Protein AF-A0A352SVG0-F1 (afdb_monomer)

Foldseek 3Di:
DDKDFAAVPDWLCNVCVLLQHDSVQQCVQPVVPVVHTDDGRDIGDAAWDKDFAAPPDDLVNVCVVLVHDSSNQCSQPVVCVVVVGDDGRDIGTHHLDLRNVCLQVLLVLLQVLLVCLLVCLVVLVLVSNLVSLVSNLVSLVSCVVVLVVLVNDVVLSVQLNVLSVQLNVCSVVSPSVSNNVSSVSSNVSSVVSVVSCVVVVNYD

Structure (mmCIF, N/CA/C/O backbone):
data_AF-A0A352SVG0-F1
#
_entry.id   AF-A0A352SVG0-F1
#
loop_
_atom_site.group_PDB
_atom_site.id
_atom_site.type_symbol
_atom_site.label_atom_id
_atom_site.label_alt_id
_atom_site.label_comp_id
_atom_site.label_asym_id
_atom_site.label_entity_id
_atom_site.label_seq_id
_atom_site.pdbx_PDB_ins_code
_atom_site.Cartn_x
_atom_site.Cartn_y
_atom_site.Cartn_z
_atom_site.occupancy
_atom_site.B_iso_or_equiv
_atom_site.auth_seq_id
_atom_site.auth_comp_id
_atom_site.auth_asym_id
_atom_site.auth_atom_id
_atom_site.pdbx_PDB_model_num
ATOM 1 N N . MET A 1 1 ? -3.681 -3.335 20.853 1.00 72.25 1 MET A N 1
ATOM 2 C CA . MET A 1 1 ? -5.075 -3.420 20.366 1.00 72.25 1 MET A CA 1
ATOM 3 C C . MET A 1 1 ? -5.881 -2.322 21.038 1.00 72.25 1 MET A C 1
ATOM 5 O O . MET A 1 1 ? -5.840 -2.230 22.262 1.00 72.25 1 MET A O 1
ATOM 9 N N . LEU A 1 2 ? -6.536 -1.462 20.262 1.00 87.12 2 LEU A N 1
ATOM 10 C CA . LEU A 1 2 ? -7.341 -0.360 20.789 1.00 87.12 2 LEU A CA 1
ATOM 11 C C . LEU A 1 2 ? -8.773 -0.852 21.025 1.00 87.12 2 LEU A C 1
ATOM 13 O O . LEU A 1 2 ? -9.347 -1.510 20.161 1.00 87.12 2 LEU A O 1
ATOM 17 N N . LYS A 1 3 ? -9.350 -0.548 22.190 1.00 91.88 3 LYS A N 1
ATOM 18 C CA . LYS A 1 3 ? -10.752 -0.859 22.498 1.00 91.88 3 LYS A CA 1
ATOM 19 C C . LYS A 1 3 ? -11.614 0.368 22.226 1.00 91.88 3 LYS A C 1
ATOM 21 O O . LYS A 1 3 ? -11.304 1.450 22.718 1.00 91.88 3 LYS A O 1
ATOM 26 N N . TYR A 1 4 ? -12.693 0.187 21.475 1.00 92.50 4 TYR A N 1
ATOM 27 C CA . TYR A 1 4 ? -13.657 1.233 21.156 1.00 92.50 4 TYR A CA 1
ATOM 28 C C . TYR A 1 4 ? -15.037 0.872 21.700 1.00 92.50 4 TYR A C 1
ATOM 30 O O . TYR A 1 4 ? -15.501 -0.253 21.529 1.00 92.50 4 TYR A O 1
ATOM 38 N N . VAL A 1 5 ? -15.687 1.837 22.349 1.00 94.81 5 VAL A N 1
ATOM 39 C CA . VAL A 1 5 ? -17.070 1.709 22.818 1.00 94.81 5 VAL A CA 1
ATOM 40 C C . VAL A 1 5 ? -17.989 2.253 21.729 1.00 94.81 5 VAL A C 1
ATOM 42 O O . VAL A 1 5 ? -17.916 3.441 21.412 1.00 94.81 5 VAL A O 1
ATOM 45 N N . ILE A 1 6 ? -18.853 1.399 21.182 1.00 94.31 6 ILE A N 1
ATOM 46 C CA . ILE A 1 6 ? -19.866 1.763 20.185 1.00 94.31 6 ILE A CA 1
ATOM 47 C C . ILE A 1 6 ? -20.763 2.864 20.757 1.00 94.31 6 ILE A C 1
ATOM 49 O O . ILE A 1 6 ? -21.338 2.714 21.838 1.00 94.31 6 ILE A O 1
ATOM 53 N N . GLN A 1 7 ? -20.873 3.979 20.041 1.00 94.81 7 GLN A N 1
ATOM 54 C CA . GLN A 1 7 ? -21.703 5.118 20.426 1.00 94.81 7 GLN A CA 1
ATOM 55 C C . GLN A 1 7 ? -23.123 4.989 19.851 1.00 94.81 7 GLN A C 1
ATOM 57 O O . GLN A 1 7 ? -23.354 4.212 18.921 1.00 94.81 7 GLN A O 1
ATOM 62 N N . PRO A 1 8 ? -24.111 5.745 20.364 1.00 94.94 8 PRO A N 1
ATOM 63 C CA . PRO A 1 8 ? -25.418 5.821 19.725 1.00 94.94 8 PRO A CA 1
ATOM 64 C C . PRO A 1 8 ? -25.291 6.169 18.235 1.00 94.94 8 PRO A C 1
ATOM 66 O O . PRO A 1 8 ? -24.629 7.142 17.881 1.00 94.94 8 PRO A O 1
ATOM 69 N N . ARG A 1 9 ? -25.973 5.392 17.380 1.00 90.56 9 ARG A N 1
ATOM 70 C CA . ARG A 1 9 ? -25.968 5.492 15.903 1.00 90.56 9 ARG A CA 1
ATOM 71 C C . ARG A 1 9 ? -24.685 5.024 15.204 1.00 90.56 9 ARG A C 1
ATOM 73 O O . ARG A 1 9 ? -24.627 5.108 13.978 1.00 90.56 9 ARG A O 1
ATOM 80 N N . ASP A 1 10 ? -23.699 4.501 15.931 1.00 93.19 10 ASP A N 1
ATOM 81 C CA . ASP A 1 10 ? -22.579 3.816 15.291 1.00 93.19 10 ASP A CA 1
ATOM 82 C C . ASP A 1 10 ? -23.055 2.535 14.592 1.00 93.19 10 ASP A C 1
ATOM 84 O O . ASP A 1 10 ? -23.882 1.773 15.092 1.00 93.19 10 ASP A O 1
ATOM 88 N N . THR A 1 11 ? -22.474 2.287 13.427 1.00 90.88 11 THR A N 1
ATOM 89 C CA . THR A 1 11 ? -22.519 1.022 12.696 1.00 90.88 11 THR A CA 1
ATOM 90 C C . THR A 1 11 ? -21.082 0.547 12.513 1.00 90.88 11 THR A C 1
ATOM 92 O O . THR A 1 11 ? -20.155 1.356 12.564 1.00 90.88 11 THR A O 1
ATOM 95 N N . ILE A 1 12 ? -20.854 -0.738 12.232 1.00 88.12 12 ILE A N 1
ATOM 96 C CA . ILE A 1 12 ? -19.494 -1.195 11.890 1.00 88.12 12 ILE A CA 1
ATOM 97 C C . ILE A 1 12 ? -18.933 -0.402 10.707 1.00 88.12 12 ILE A C 1
ATOM 99 O O . ILE A 1 12 ? -17.767 -0.029 10.729 1.00 88.12 12 ILE A O 1
ATOM 103 N N . PHE A 1 13 ? -19.772 -0.056 9.727 1.00 84.38 13 PHE A N 1
ATOM 104 C CA . PHE A 1 13 ? -19.368 0.769 8.594 1.00 84.38 13 PHE A CA 1
ATOM 105 C C . PHE A 1 13 ? -18.918 2.178 9.013 1.00 84.38 13 PHE A C 1
ATOM 107 O O . PHE A 1 13 ? -17.851 2.633 8.602 1.00 84.38 13 PHE A O 1
ATOM 114 N N . SER A 1 14 ? -19.685 2.874 9.861 1.00 87.94 14 SER A N 1
ATOM 115 C CA . SER A 1 14 ? -19.309 4.221 10.319 1.00 87.94 14 SER A CA 1
ATOM 116 C C . SER A 1 14 ? -18.063 4.202 11.201 1.00 87.94 14 SER A C 1
ATOM 118 O O . SER A 1 14 ? -17.241 5.113 11.114 1.00 87.94 14 SER A O 1
ATOM 120 N N . VAL A 1 15 ? -17.885 3.154 12.008 1.00 89.94 15 VAL A N 1
ATOM 121 C CA . VAL A 1 15 ? -16.693 2.980 12.844 1.00 89.94 15 VAL A CA 1
ATOM 122 C C . VAL A 1 15 ? -15.466 2.634 12.000 1.00 89.94 15 VAL A C 1
ATOM 124 O O . VAL A 1 15 ? -14.401 3.208 12.215 1.00 89.94 15 VAL A O 1
ATOM 127 N N . ALA A 1 16 ? -15.617 1.767 10.999 1.00 85.50 16 ALA A N 1
ATOM 128 C CA . ALA A 1 16 ? -14.569 1.456 10.032 1.00 85.50 16 ALA A CA 1
ATOM 129 C C . ALA A 1 16 ? -14.104 2.731 9.325 1.00 85.50 16 ALA A C 1
ATOM 131 O O . ALA A 1 16 ? -12.930 3.089 9.404 1.00 85.50 16 ALA A O 1
ATOM 132 N N . LYS A 1 17 ? -15.050 3.505 8.784 1.00 82.69 17 LYS A N 1
ATOM 133 C CA . LYS A 1 17 ? -14.771 4.801 8.160 1.00 82.69 17 LYS A CA 1
ATOM 134 C C . LYS A 1 17 ? -14.057 5.771 9.106 1.00 82.69 17 LYS A C 1
ATOM 136 O O . LYS A 1 17 ? -13.099 6.419 8.698 1.00 82.69 17 LYS A O 1
ATOM 141 N N . LYS A 1 18 ? -14.490 5.856 10.368 1.00 85.12 18 LYS A N 1
ATOM 142 C CA . LYS A 1 18 ? -13.880 6.723 11.392 1.00 85.12 18 LYS A CA 1
ATOM 143 C C . LYS A 1 18 ? -12.405 6.404 11.634 1.00 85.12 18 LYS A C 1
ATOM 145 O O . LYS A 1 18 ? -11.625 7.325 11.835 1.00 85.12 18 LYS A O 1
ATOM 150 N N . PHE A 1 19 ? -12.035 5.127 11.609 1.00 86.38 19 PHE A N 1
ATOM 151 C CA . PHE A 1 19 ? -10.669 4.671 11.872 1.00 86.38 19 PHE A CA 1
ATOM 152 C C . PHE A 1 19 ? -9.872 4.343 10.602 1.00 86.38 19 PHE A C 1
ATOM 154 O O . PHE A 1 19 ? -8.783 3.777 10.692 1.00 86.38 19 PHE A O 1
ATOM 161 N N . GLY A 1 20 ? -10.398 4.697 9.425 1.00 78.12 20 GLY A N 1
ATOM 162 C CA . GLY A 1 20 ? -9.757 4.418 8.140 1.00 78.12 20 GLY A CA 1
ATOM 163 C C . GLY A 1 20 ? -9.601 2.923 7.859 1.00 78.12 20 GLY A C 1
ATOM 164 O O . GLY A 1 20 ? -8.659 2.528 7.186 1.00 78.12 20 GLY A O 1
ATOM 165 N N . LEU A 1 21 ? -10.475 2.086 8.407 1.00 80.00 21 LEU A N 1
ATOM 166 C CA . LEU A 1 21 ? -10.484 0.637 8.227 1.00 80.00 21 LEU A CA 1
ATOM 167 C C . LEU A 1 21 ? -11.573 0.228 7.235 1.00 80.00 21 LEU A C 1
ATOM 169 O O . LEU A 1 21 ? -12.540 0.963 7.016 1.00 80.00 21 LEU A O 1
ATOM 173 N N . LYS A 1 22 ? -11.456 -0.983 6.692 1.00 74.25 22 LYS A N 1
ATOM 174 C CA . LYS A 1 22 ? -12.572 -1.654 6.022 1.00 74.25 22 LYS A CA 1
ATOM 175 C C . LYS A 1 22 ? -13.525 -2.294 7.031 1.00 74.25 22 LYS A C 1
ATOM 177 O O . LYS A 1 22 ? -13.157 -2.603 8.168 1.00 74.25 22 LYS A O 1
ATOM 182 N N . TYR A 1 23 ? -14.758 -2.513 6.585 1.00 79.44 23 TYR A N 1
ATOM 183 C CA . TYR A 1 23 ? -15.799 -3.183 7.359 1.00 79.44 23 TYR A CA 1
ATOM 184 C C . TYR A 1 23 ? -15.340 -4.577 7.824 1.00 79.44 23 TYR A C 1
ATOM 186 O O . TYR A 1 23 ? -15.434 -4.906 9.008 1.00 79.44 23 TYR A O 1
ATOM 194 N N . GLU A 1 24 ? -14.745 -5.352 6.917 1.00 76.12 24 GLU A N 1
ATOM 195 C CA . GLU A 1 24 ? -14.303 -6.731 7.139 1.00 76.12 24 GLU A CA 1
ATOM 196 C C . GLU A 1 24 ? -13.196 -6.806 8.195 1.00 76.12 24 GLU A C 1
ATOM 198 O O . GLU A 1 24 ? -13.213 -7.690 9.047 1.00 76.12 24 GLU A O 1
ATOM 203 N N . GLN A 1 25 ? -12.272 -5.842 8.214 1.00 77.44 25 GLN A N 1
ATOM 204 C CA . GLN A 1 25 ? -11.169 -5.811 9.182 1.00 77.44 25 GLN A CA 1
ATOM 205 C C . GLN A 1 25 ? -11.668 -5.677 10.623 1.00 77.44 25 GLN A C 1
ATOM 207 O O . GLN A 1 25 ? -11.129 -6.302 11.546 1.00 77.44 25 GLN A O 1
ATOM 212 N N . ILE A 1 26 ? -12.724 -4.882 10.823 1.00 84.94 26 ILE A N 1
ATOM 213 C CA . ILE A 1 26 ? -13.380 -4.798 12.125 1.00 84.94 26 ILE A CA 1
ATOM 214 C C . ILE A 1 26 ? -14.044 -6.134 12.463 1.00 84.94 26 ILE A C 1
ATOM 216 O O . ILE A 1 26 ? -13.894 -6.600 13.591 1.00 84.94 26 ILE A O 1
ATOM 220 N N . LEU A 1 27 ? -14.720 -6.795 11.521 1.00 82.50 27 LEU A N 1
ATOM 221 C CA . LEU A 1 27 ? -15.357 -8.088 11.792 1.00 82.50 27 LEU A CA 1
ATOM 222 C C . LEU A 1 27 ? -14.353 -9.203 12.114 1.00 82.50 27 LEU A C 1
ATOM 224 O O . LEU A 1 27 ? -14.565 -9.943 13.074 1.00 82.50 27 LEU A O 1
ATOM 228 N N . PHE A 1 28 ? -13.241 -9.301 11.381 1.00 78.31 28 PHE A N 1
ATOM 229 C CA . PHE A 1 28 ? -12.185 -10.286 11.645 1.00 78.31 28 PHE A CA 1
ATOM 230 C C . PHE A 1 28 ? -11.559 -10.111 13.030 1.00 78.31 28 PHE A C 1
ATOM 232 O O . PHE A 1 28 ? -11.299 -11.088 13.729 1.00 78.31 28 PHE A O 1
ATOM 239 N N . SER A 1 29 ? -11.386 -8.863 13.467 1.00 82.69 29 SER A N 1
ATOM 240 C CA . SER A 1 29 ? -10.867 -8.540 14.805 1.00 82.69 29 SER A CA 1
ATOM 241 C C . SER A 1 29 ? -11.887 -8.761 15.923 1.00 82.69 29 SER A C 1
ATOM 243 O O . SER A 1 29 ? -11.547 -8.695 17.109 1.00 82.69 29 SER A O 1
ATOM 245 N N . ASN A 1 30 ? -13.147 -9.004 15.555 1.00 86.31 30 ASN A N 1
ATOM 246 C CA . ASN A 1 30 ? -14.263 -9.203 16.466 1.00 86.31 30 ASN A CA 1
ATOM 247 C C . ASN A 1 30 ? -15.142 -10.393 16.026 1.00 86.31 30 ASN A C 1
ATOM 249 O O . ASN A 1 30 ? -16.328 -10.205 15.745 1.00 86.31 30 ASN A O 1
ATOM 253 N N . PRO A 1 31 ? -14.627 -11.639 16.018 1.00 77.44 31 PRO A N 1
ATOM 254 C CA . PRO A 1 31 ? -15.382 -12.803 15.541 1.00 77.44 31 PRO A CA 1
ATOM 255 C C . PRO A 1 31 ? -16.808 -12.965 16.116 1.00 77.44 31 PRO A C 1
ATOM 257 O O . PRO A 1 31 ? -17.700 -13.342 15.354 1.00 77.44 31 PRO A O 1
ATOM 260 N N . PRO A 1 32 ? -17.091 -12.640 17.401 1.00 80.31 32 PRO A N 1
ATOM 261 C CA . PRO A 1 32 ? -18.444 -12.761 17.956 1.00 80.31 32 PRO A CA 1
ATOM 262 C C . PRO A 1 32 ? -19.496 -11.844 17.309 1.00 80.31 32 PRO A C 1
ATOM 264 O O . PRO A 1 32 ? -20.685 -12.166 17.350 1.00 80.31 32 PRO A O 1
ATOM 267 N N . ILE A 1 33 ? -19.088 -10.710 16.722 1.00 77.69 33 ILE A N 1
ATOM 268 C CA . ILE A 1 33 ? -20.015 -9.696 16.181 1.00 77.69 33 ILE A CA 1
ATOM 269 C C . ILE A 1 33 ? -20.240 -9.833 14.673 1.00 77.69 33 ILE A C 1
ATOM 271 O O . ILE A 1 33 ? -21.162 -9.229 14.148 1.00 77.69 33 ILE A O 1
ATOM 275 N N . ASN A 1 34 ? -19.461 -10.668 13.976 1.00 63.75 34 ASN A N 1
ATOM 276 C CA . ASN A 1 34 ? -19.587 -10.910 12.529 1.00 63.75 34 ASN A CA 1
ATOM 277 C C . ASN A 1 34 ? -21.009 -11.366 12.119 1.00 63.75 34 ASN A C 1
ATOM 279 O O . ASN A 1 34 ? -21.455 -11.145 11.002 1.00 63.75 34 ASN A O 1
ATOM 283 N N . ARG A 1 35 ? -21.773 -11.950 13.050 1.00 63.56 35 ARG A N 1
ATOM 284 C CA . ARG A 1 35 ? -23.115 -12.493 12.783 1.00 63.56 35 ARG A CA 1
ATOM 285 C C . ARG A 1 35 ? -24.270 -11.655 13.341 1.00 63.56 35 ARG A C 1
ATOM 287 O O . ARG A 1 35 ? -25.416 -12.066 13.195 1.00 63.56 35 ARG A O 1
ATOM 294 N N . HIS A 1 36 ? -23.995 -10.521 13.992 1.00 73.94 36 HIS A N 1
ATOM 295 C CA . HIS A 1 36 ? -25.016 -9.749 14.707 1.00 73.94 36 HIS A CA 1
ATOM 296 C C . HIS A 1 36 ? -24.815 -8.230 14.569 1.00 73.94 36 HIS A C 1
ATOM 298 O O . HIS A 1 36 ? -23.682 -7.766 14.449 1.00 73.94 36 HIS A O 1
ATOM 304 N N . PRO A 1 37 ? -25.892 -7.428 14.645 1.00 78.12 37 PRO A N 1
ATOM 305 C CA . PRO A 1 37 ? -25.777 -5.980 14.782 1.00 78.12 37 PRO A CA 1
ATOM 306 C C . PRO A 1 37 ? -24.969 -5.594 16.027 1.00 78.12 37 PRO A C 1
ATOM 308 O O . PRO A 1 37 ? -25.015 -6.288 17.044 1.00 78.12 37 PRO A O 1
ATOM 311 N N . VAL A 1 38 ? -24.269 -4.460 15.960 1.00 86.75 38 VAL A N 1
ATOM 312 C CA . VAL A 1 38 ? -23.645 -3.844 17.138 1.00 86.75 38 VAL A CA 1
ATOM 313 C C . VAL A 1 38 ? -24.616 -2.930 17.869 1.00 86.75 38 VAL A C 1
ATOM 315 O O . VAL A 1 38 ? -25.459 -2.283 17.248 1.00 86.75 38 VAL A O 1
ATOM 318 N N . TYR A 1 39 ? -24.457 -2.844 19.187 1.00 90.88 39 TYR A N 1
ATOM 319 C CA . TYR A 1 39 ? -25.298 -2.021 20.054 1.00 90.88 39 TYR A CA 1
ATOM 320 C C . TYR A 1 39 ? -24.477 -0.955 20.777 1.00 90.88 39 TYR A C 1
ATOM 322 O O . TYR A 1 39 ? -23.307 -1.163 21.101 1.00 90.88 39 TYR A O 1
ATOM 330 N N . ALA A 1 40 ? -25.098 0.191 21.064 1.00 94.44 40 ALA A N 1
ATOM 331 C CA . ALA A 1 40 ? -24.463 1.242 21.852 1.00 94.44 40 ALA A CA 1
ATOM 332 C C . ALA A 1 40 ? -24.004 0.704 23.220 1.00 94.44 40 ALA A C 1
ATOM 334 O O . ALA A 1 40 ? -24.718 -0.056 23.872 1.00 94.44 40 ALA A O 1
ATOM 335 N N . GLY A 1 41 ? -22.800 1.090 23.642 1.00 93.31 41 GLY A N 1
ATOM 336 C CA . GLY A 1 41 ? -22.151 0.595 24.858 1.00 93.31 41 GLY A CA 1
ATOM 337 C C . GLY A 1 41 ? -21.361 -0.706 24.675 1.00 93.31 41 GLY A C 1
ATOM 338 O O . GLY A 1 41 ? -20.576 -1.064 25.552 1.00 93.31 41 GLY A O 1
ATOM 339 N N . GLN A 1 42 ? -21.500 -1.395 23.540 1.00 94.00 42 GLN A N 1
ATOM 340 C CA . GLN A 1 42 ? -20.693 -2.574 23.235 1.00 94.00 42 GLN A CA 1
ATOM 341 C C . GLN A 1 42 ? -19.229 -2.189 22.995 1.00 94.00 42 GLN A C 1
ATOM 343 O O . GLN A 1 42 ? -18.937 -1.185 22.347 1.00 94.00 42 GLN A O 1
ATOM 348 N N . ILE A 1 43 ? -18.301 -3.008 23.492 1.00 93.81 43 ILE A N 1
ATOM 349 C CA . ILE A 1 43 ? -16.866 -2.831 23.253 1.00 93.81 43 ILE A CA 1
ATOM 350 C C . ILE A 1 43 ? -16.451 -3.693 22.067 1.00 93.81 43 ILE A C 1
ATOM 352 O O . ILE A 1 43 ? -16.683 -4.902 22.069 1.00 93.81 43 ILE A O 1
ATOM 356 N N . ILE A 1 44 ? -15.795 -3.075 21.090 1.00 92.62 44 ILE A N 1
ATOM 357 C CA . ILE A 1 44 ? -15.151 -3.759 19.971 1.00 92.62 44 ILE A CA 1
ATOM 358 C C . ILE A 1 44 ? -13.652 -3.460 19.954 1.00 92.62 44 ILE A C 1
ATOM 360 O O . ILE A 1 44 ? -13.183 -2.442 20.469 1.00 92.62 44 ILE A O 1
ATOM 364 N N . ASN A 1 45 ? -12.892 -4.355 19.344 1.00 91.12 45 ASN A N 1
ATOM 365 C CA . ASN A 1 45 ? -11.471 -4.198 19.107 1.00 91.12 45 ASN A CA 1
ATOM 366 C C . ASN A 1 45 ? -11.231 -3.525 17.755 1.00 91.12 45 ASN A C 1
ATOM 368 O O . ASN A 1 45 ? -11.756 -3.961 16.732 1.00 91.12 45 ASN A O 1
ATOM 372 N N . ILE A 1 46 ? -10.392 -2.498 17.749 1.00 91.06 46 ILE A N 1
ATOM 373 C CA . ILE A 1 46 ? -9.897 -1.855 16.537 1.00 91.06 46 ILE A CA 1
ATOM 374 C C . ILE A 1 46 ? -8.530 -2.482 16.202 1.00 91.06 46 ILE A C 1
ATOM 376 O O . ILE A 1 46 ? -7.616 -2.408 17.039 1.00 91.06 46 ILE A O 1
ATOM 380 N N . PRO A 1 47 ? -8.378 -3.142 15.034 1.00 85.44 47 PRO A N 1
ATOM 381 C CA . PRO A 1 47 ? -7.114 -3.749 14.622 1.00 85.44 47 PRO A CA 1
ATOM 382 C C . PRO A 1 47 ? -6.018 -2.709 14.419 1.00 85.44 47 PRO A C 1
ATOM 384 O O . PRO A 1 47 ? -6.236 -1.654 13.826 1.00 85.44 47 PRO A O 1
ATOM 387 N N . GLY A 1 48 ? -4.818 -3.042 14.881 1.00 87.62 48 GLY A N 1
ATOM 388 C CA . GLY A 1 48 ? -3.652 -2.178 14.781 1.00 87.62 48 GLY A CA 1
ATOM 389 C C . GLY A 1 48 ? -2.560 -2.539 15.775 1.00 87.62 48 GLY A C 1
ATOM 390 O O . GLY A 1 48 ? -2.703 -3.462 16.587 1.00 87.62 48 GLY A O 1
ATOM 391 N N . PHE A 1 49 ? -1.488 -1.762 15.742 1.00 87.06 49 PHE A N 1
ATOM 392 C CA . PHE A 1 49 ? -0.300 -1.920 16.565 1.00 87.06 49 PHE A CA 1
ATOM 393 C C . PHE A 1 49 ? 0.055 -0.617 17.283 1.00 87.06 49 PHE A C 1
ATOM 395 O O . PHE A 1 49 ? -0.482 0.454 17.007 1.00 87.06 49 PHE A O 1
ATOM 402 N N . THR A 1 50 ? 0.959 -0.727 18.250 1.00 91.38 50 THR A N 1
ATOM 403 C CA . THR A 1 50 ? 1.508 0.426 18.959 1.00 91.38 50 THR A CA 1
ATOM 404 C C . THR A 1 50 ? 2.886 0.734 18.393 1.00 91.38 50 THR A C 1
ATOM 406 O O . THR A 1 50 ? 3.745 -0.143 18.348 1.00 91.38 50 THR A O 1
ATOM 409 N N . TYR A 1 51 ? 3.096 1.978 17.982 1.00 93.12 51 TYR A N 1
ATOM 410 C CA . TYR A 1 51 ? 4.384 2.515 17.576 1.00 93.12 51 TYR A CA 1
ATOM 411 C C . TYR A 1 51 ? 4.953 3.401 18.681 1.00 93.12 51 TYR A C 1
ATOM 413 O O . TYR A 1 51 ? 4.240 4.225 19.252 1.00 93.12 51 TYR A O 1
ATOM 421 N N . THR A 1 52 ? 6.242 3.246 18.966 1.00 94.81 52 THR A N 1
ATOM 422 C CA . THR A 1 52 ? 6.962 4.101 19.911 1.00 94.81 52 THR A CA 1
ATOM 423 C C . THR A 1 52 ? 7.709 5.180 19.140 1.00 94.81 52 THR A C 1
ATOM 425 O O . THR A 1 52 ? 8.552 4.863 18.298 1.00 94.81 52 THR A O 1
ATOM 428 N N . VAL A 1 53 ? 7.399 6.441 19.443 1.00 95.25 53 VAL A N 1
ATOM 429 C CA . VAL A 1 53 ? 7.997 7.625 18.812 1.00 95.25 53 VAL A CA 1
ATOM 430 C C . VAL A 1 53 ? 9.510 7.616 18.994 1.00 95.25 53 VAL A C 1
ATOM 432 O O . VAL A 1 53 ? 10.019 7.451 20.106 1.00 95.25 53 VAL A O 1
ATOM 435 N N . ARG A 1 54 ? 10.225 7.803 17.889 1.00 94.88 54 ARG A N 1
ATOM 436 C CA . ARG A 1 54 ? 11.685 7.853 17.813 1.00 94.88 54 ARG A CA 1
ATOM 437 C C . ARG A 1 54 ? 12.174 9.302 17.708 1.00 94.88 54 ARG A C 1
ATOM 439 O O . ARG A 1 54 ? 11.375 10.195 17.425 1.00 94.88 54 ARG A O 1
ATOM 446 N N . PRO A 1 55 ? 13.476 9.557 17.930 1.00 96.00 55 PRO A N 1
ATOM 447 C CA . PRO A 1 55 ? 14.071 10.845 17.589 1.00 96.00 55 PRO A CA 1
ATOM 448 C C . PRO A 1 55 ? 13.740 11.247 16.142 1.00 96.00 55 PRO A C 1
ATOM 450 O O . PRO A 1 55 ? 13.710 10.391 15.260 1.00 96.00 55 PRO A O 1
ATOM 453 N N . ASP A 1 56 ? 13.467 12.536 15.932 1.00 91.31 56 ASP A N 1
ATOM 454 C CA . ASP A 1 56 ? 13.108 13.166 14.648 1.00 91.31 56 ASP A CA 1
ATOM 455 C C . ASP A 1 56 ? 11.776 12.750 14.002 1.00 91.31 56 ASP A C 1
ATOM 457 O O . ASP A 1 56 ? 11.452 13.225 12.901 1.00 91.31 56 ASP A O 1
ATOM 461 N N . ASP A 1 57 ? 10.979 11.917 14.674 1.00 93.75 57 ASP A N 1
ATOM 462 C CA . ASP A 1 57 ? 9.613 11.637 14.247 1.00 93.75 57 ASP A CA 1
ATOM 463 C C . ASP A 1 57 ? 8.738 12.893 14.365 1.00 93.75 57 ASP A C 1
ATOM 465 O O . ASP A 1 57 ? 8.779 13.644 15.341 1.00 93.75 57 ASP A O 1
ATOM 469 N N . THR A 1 58 ? 7.877 13.083 13.371 1.00 92.25 58 THR A N 1
ATOM 470 C CA . THR A 1 58 ? 6.751 14.018 13.422 1.00 92.25 58 THR A CA 1
ATOM 471 C C . THR A 1 58 ? 5.480 13.259 13.075 1.00 92.25 58 THR A C 1
ATOM 473 O O . THR A 1 58 ? 5.537 12.190 12.465 1.00 92.25 58 THR A O 1
ATOM 476 N N . LEU A 1 59 ? 4.313 13.807 13.417 1.00 90.81 59 LEU A N 1
ATOM 477 C CA . LEU A 1 59 ? 3.043 13.186 13.036 1.00 90.81 59 LEU A CA 1
ATOM 478 C C . LEU A 1 59 ? 2.909 13.011 11.515 1.00 90.81 59 LEU A C 1
ATOM 480 O O . LEU A 1 59 ? 2.402 11.981 11.084 1.00 90.81 59 LEU A O 1
ATOM 484 N N . ASN A 1 60 ? 3.423 13.955 10.715 1.00 88.81 60 ASN A N 1
ATOM 485 C CA . ASN A 1 60 ? 3.440 13.845 9.252 1.00 88.81 60 ASN A CA 1
ATOM 486 C C . ASN A 1 60 ? 4.352 12.707 8.785 1.00 88.81 60 ASN A C 1
ATOM 488 O O . ASN A 1 60 ? 3.901 11.844 8.044 1.00 88.81 60 ASN A O 1
ATOM 492 N N . LYS A 1 61 ? 5.587 12.628 9.299 1.00 88.12 61 LYS A N 1
ATOM 493 C CA . LYS A 1 61 ? 6.510 11.535 8.953 1.00 88.12 61 LYS A CA 1
ATOM 494 C C . LYS A 1 61 ? 5.955 10.167 9.349 1.00 88.12 61 LYS A C 1
ATOM 496 O O . LYS A 1 61 ? 6.126 9.202 8.618 1.00 88.12 61 LYS A O 1
ATOM 501 N N . ILE A 1 62 ? 5.287 10.069 10.501 1.00 88.88 62 ILE A N 1
ATOM 502 C CA . ILE A 1 62 ? 4.633 8.831 10.950 1.00 88.88 62 ILE A CA 1
ATOM 503 C C . ILE A 1 62 ? 3.442 8.500 10.038 1.00 88.88 62 ILE A C 1
ATOM 505 O O . ILE A 1 62 ? 3.295 7.357 9.615 1.00 88.88 62 ILE A O 1
ATOM 509 N N . SER A 1 63 ? 2.611 9.492 9.718 1.00 84.88 63 SER A N 1
ATOM 510 C CA . SER A 1 63 ? 1.473 9.365 8.802 1.00 84.88 63 SER A CA 1
ATOM 511 C C . SER A 1 63 ? 1.908 8.854 7.424 1.00 84.88 63 SER A C 1
ATOM 513 O O . SER A 1 63 ? 1.351 7.868 6.948 1.00 84.88 63 SER A O 1
ATOM 515 N N . GLU A 1 64 ? 2.948 9.447 6.838 1.00 80.44 64 GLU A N 1
ATOM 516 C CA . GLU A 1 64 ? 3.558 9.032 5.568 1.00 80.44 64 GLU A CA 1
ATOM 517 C C . GLU A 1 64 ? 4.158 7.624 5.662 1.00 80.44 64 GLU A C 1
ATOM 519 O O . GLU A 1 64 ? 3.820 6.745 4.870 1.00 80.44 64 GLU A O 1
ATOM 524 N N . LYS A 1 65 ? 4.981 7.371 6.688 1.00 81.69 65 LYS A N 1
ATOM 525 C CA . LYS A 1 65 ? 5.642 6.077 6.922 1.00 81.69 65 LYS A CA 1
ATOM 526 C C . LYS A 1 65 ? 4.667 4.908 6.983 1.00 81.69 65 LYS A C 1
ATOM 528 O O . LYS A 1 65 ? 5.002 3.814 6.540 1.00 81.69 65 LYS A O 1
ATOM 533 N N . PHE A 1 66 ? 3.492 5.123 7.567 1.00 79.75 66 PHE A N 1
ATOM 534 C CA . PHE A 1 66 ? 2.466 4.093 7.704 1.00 79.75 66 PHE A CA 1
ATOM 535 C C . PHE A 1 66 ? 1.310 4.260 6.719 1.00 79.75 66 PHE A C 1
ATOM 537 O O . PHE A 1 66 ? 0.340 3.518 6.815 1.00 79.75 66 PHE A O 1
ATOM 544 N N . SER A 1 67 ? 1.410 5.209 5.780 1.00 74.31 67 SER A N 1
ATOM 545 C CA . SER A 1 67 ? 0.393 5.485 4.758 1.00 74.31 67 SER A CA 1
ATOM 546 C C . SER A 1 67 ? -1.027 5.639 5.330 1.00 74.31 67 SER A C 1
ATOM 548 O O . SER A 1 67 ? -2.015 5.217 4.733 1.00 74.31 67 SER A O 1
ATOM 550 N N . ILE A 1 68 ? -1.137 6.265 6.506 1.00 78.38 68 ILE A N 1
ATOM 551 C CA . ILE A 1 68 ? -2.410 6.542 7.185 1.00 78.38 68 ILE A CA 1
ATOM 552 C C . ILE A 1 68 ? -2.602 8.051 7.219 1.00 78.38 68 ILE A C 1
ATOM 554 O O . ILE A 1 68 ? -1.719 8.728 7.742 1.00 78.38 68 ILE A O 1
ATOM 558 N N . PRO A 1 69 ? -3.736 8.604 6.749 1.00 81.38 69 PRO A N 1
ATOM 559 C CA . PRO A 1 69 ? -3.974 10.043 6.787 1.00 81.38 69 PRO A CA 1
ATOM 560 C C . PRO A 1 69 ? -3.805 10.613 8.197 1.00 81.38 69 PRO A C 1
ATOM 562 O O . PRO A 1 69 ? -4.280 10.022 9.170 1.00 81.38 69 PRO A O 1
ATOM 565 N N . LEU A 1 70 ? -3.192 11.794 8.311 1.00 85.44 70 LEU A N 1
ATOM 566 C CA . LEU A 1 70 ? -2.963 12.455 9.600 1.00 85.44 70 LEU A CA 1
ATOM 567 C C . LEU A 1 70 ? -4.252 12.574 10.432 1.00 85.44 70 LEU A C 1
ATOM 569 O O . LEU A 1 70 ? -4.237 12.357 11.641 1.00 85.44 70 LEU A O 1
ATOM 573 N N . SER A 1 71 ? -5.385 12.860 9.788 1.00 83.88 71 SER A N 1
ATOM 574 C CA . SER A 1 71 ? -6.698 12.924 10.440 1.00 83.88 71 SER A CA 1
ATOM 575 C C . SER A 1 71 ? -7.101 11.600 11.103 1.00 83.88 71 SER A C 1
ATOM 577 O O . SER A 1 71 ? -7.618 11.602 12.221 1.00 83.88 71 SER A O 1
ATOM 579 N N . ILE A 1 72 ? -6.812 10.466 10.460 1.00 84.94 72 ILE A N 1
ATOM 580 C CA . ILE A 1 72 ? -7.046 9.132 11.016 1.00 84.94 72 ILE A CA 1
ATOM 581 C C . ILE A 1 72 ? -6.071 8.860 12.162 1.00 84.94 72 ILE A C 1
ATOM 583 O O . ILE A 1 72 ? -6.507 8.433 13.232 1.00 84.94 72 ILE A O 1
ATOM 587 N N . LEU A 1 73 ? -4.784 9.182 11.994 1.00 87.75 73 LEU A N 1
ATOM 588 C CA . LEU A 1 73 ? -3.779 9.037 13.052 1.00 87.75 73 LEU A CA 1
ATOM 589 C C . LEU A 1 73 ? -4.178 9.804 14.324 1.00 87.75 73 LEU A C 1
ATOM 591 O O . LEU A 1 73 ? -4.101 9.264 15.428 1.00 87.75 73 LEU A O 1
ATOM 595 N N . LEU A 1 74 ? -4.675 11.033 14.177 1.00 88.75 74 LEU A N 1
ATOM 596 C CA . LEU A 1 74 ? -5.177 11.844 15.287 1.00 88.75 74 LEU A CA 1
ATOM 597 C C . LEU A 1 74 ? -6.452 11.258 15.909 1.00 88.75 74 LEU A C 1
ATOM 599 O O . LEU A 1 74 ? -6.576 11.228 17.133 1.00 88.75 74 LEU A O 1
ATOM 603 N N . SER A 1 75 ? -7.374 10.729 15.097 1.00 84.69 75 SER A N 1
ATOM 604 C CA . SER A 1 75 ? -8.603 10.090 15.596 1.00 84.69 75 SER A CA 1
ATOM 605 C C . SER A 1 75 ? -8.332 8.851 16.463 1.00 84.69 75 SER A C 1
ATOM 607 O O . SER A 1 75 ? -9.078 8.569 17.403 1.00 84.69 75 SER A O 1
ATOM 609 N N . LEU A 1 76 ? -7.241 8.134 16.172 1.00 87.81 76 LEU A N 1
ATOM 610 C CA . LEU A 1 76 ? -6.777 6.968 16.925 1.00 87.81 76 LEU A CA 1
ATOM 611 C C . LEU A 1 76 ? -6.062 7.353 18.220 1.00 87.81 76 LEU A C 1
ATOM 613 O O . LEU A 1 76 ? -5.988 6.543 19.145 1.00 87.81 76 LEU A O 1
ATOM 617 N N . ASN A 1 77 ? -5.565 8.590 18.304 1.00 90.50 77 ASN A N 1
ATOM 618 C CA . ASN A 1 77 ? -4.771 9.087 19.422 1.00 90.50 77 ASN A CA 1
ATOM 619 C C . ASN A 1 77 ? -5.341 10.405 19.975 1.00 90.50 77 ASN A C 1
ATOM 621 O O . ASN A 1 77 ? -4.680 11.443 19.897 1.00 90.50 77 ASN A O 1
ATOM 625 N N . PRO A 1 78 ? -6.539 10.388 20.598 1.00 83.94 78 PRO A N 1
ATOM 626 C CA . PRO A 1 78 ? -7.252 11.609 20.978 1.00 83.94 78 PRO A CA 1
ATOM 627 C C . PRO A 1 78 ? -6.472 12.534 21.919 1.00 83.94 78 PRO A C 1
ATOM 629 O O . PRO A 1 78 ? -6.635 13.745 21.854 1.00 83.94 78 PRO A O 1
ATOM 632 N N . ARG A 1 79 ? -5.598 11.987 22.780 1.00 83.81 79 ARG A N 1
ATOM 633 C CA . ARG A 1 79 ? -4.738 12.804 23.657 1.00 83.81 79 ARG A CA 1
ATOM 634 C C . ARG A 1 79 ? -3.771 13.679 22.855 1.00 83.81 79 ARG A C 1
ATOM 636 O O . ARG A 1 79 ? -3.616 14.853 23.160 1.00 83.81 79 ARG A O 1
ATOM 643 N N . ILE A 1 80 ? -3.198 13.127 21.787 1.00 85.69 80 ILE A N 1
ATOM 644 C CA . ILE A 1 80 ? -2.280 13.846 20.896 1.00 85.69 80 ILE A CA 1
ATOM 645 C C . ILE A 1 80 ? -3.036 14.917 20.107 1.00 85.69 80 ILE A C 1
ATOM 647 O O . ILE A 1 80 ? -2.532 16.023 19.940 1.00 85.69 80 ILE A O 1
ATOM 651 N N . ALA A 1 81 ? -4.267 14.622 19.679 1.00 74.06 81 ALA A N 1
ATOM 652 C CA . ALA A 1 81 ? -5.121 15.593 18.996 1.00 74.06 81 ALA A CA 1
ATOM 653 C C . ALA A 1 81 ? -5.419 16.841 19.850 1.00 74.06 81 ALA A C 1
ATOM 655 O O . ALA A 1 81 ? -5.580 17.924 19.295 1.00 74.06 81 ALA A O 1
ATOM 656 N N . CYS A 1 82 ? -5.460 16.703 21.180 1.00 71.62 82 CYS A N 1
ATOM 657 C CA . CYS A 1 82 ? -5.648 17.827 22.099 1.00 71.62 82 CYS A CA 1
ATOM 658 C C . CYS A 1 82 ? -4.347 18.590 22.406 1.00 71.62 82 CYS A C 1
ATOM 660 O O . CYS A 1 82 ? -4.386 19.805 22.571 1.00 71.62 82 CYS A O 1
ATOM 662 N N . GLU A 1 83 ? -3.214 17.891 22.523 1.00 76.25 83 GLU A N 1
ATOM 663 C CA . GLU A 1 83 ? -1.933 18.468 22.969 1.00 76.25 83 GLU A CA 1
ATOM 664 C C . GLU A 1 83 ? -1.071 19.016 21.817 1.00 76.25 83 GLU A C 1
ATOM 666 O O . GLU A 1 83 ? -0.209 19.866 22.036 1.00 76.25 83 GLU A O 1
ATOM 671 N N . GLY A 1 84 ? -1.296 18.545 20.588 1.00 70.50 84 GLY A N 1
ATOM 672 C CA . GLY A 1 84 ? -0.657 19.041 19.365 1.00 70.50 84 GLY A CA 1
ATOM 673 C C . GLY A 1 84 ? 0.784 18.578 19.124 1.00 70.50 84 GLY A C 1
ATOM 674 O O . GLY A 1 84 ? 1.295 18.792 18.030 1.00 70.50 84 GLY A O 1
ATOM 675 N N . ASN A 1 85 ? 1.426 17.913 20.090 1.00 80.69 85 ASN A N 1
ATOM 676 C CA . ASN A 1 85 ? 2.819 17.466 19.997 1.00 80.69 85 ASN A CA 1
ATOM 677 C C . ASN A 1 85 ? 2.987 15.986 20.367 1.00 80.69 85 ASN A C 1
ATOM 679 O O . ASN A 1 85 ? 2.159 15.404 21.068 1.00 80.69 85 ASN A O 1
ATOM 683 N N . ILE A 1 86 ? 4.093 15.394 19.904 1.00 90.44 86 ILE A N 1
ATOM 684 C CA . ILE A 1 86 ? 4.538 14.049 20.285 1.00 90.44 86 ILE A CA 1
ATOM 685 C C . ILE A 1 86 ? 5.914 14.110 20.949 1.00 90.44 86 ILE A C 1
ATOM 687 O O . ILE A 1 86 ? 6.729 14.965 20.605 1.00 90.44 86 ILE A O 1
ATOM 691 N N . THR A 1 87 ? 6.183 13.208 21.891 1.00 92.44 87 THR A N 1
ATOM 692 C CA . THR A 1 87 ? 7.478 13.113 22.583 1.00 92.44 87 THR A CA 1
ATOM 693 C C . THR A 1 87 ? 8.169 11.784 22.301 1.00 92.44 87 THR A C 1
ATOM 695 O O . THR A 1 87 ? 7.522 10.758 22.102 1.00 92.44 87 THR A O 1
ATOM 698 N N . VAL A 1 88 ? 9.505 11.785 22.275 1.00 94.56 88 VAL A N 1
ATOM 699 C CA . VAL A 1 88 ? 10.293 10.555 22.093 1.00 94.56 88 VAL A CA 1
ATOM 700 C C . VAL A 1 88 ? 9.954 9.556 23.201 1.00 94.56 88 VAL A C 1
ATOM 702 O O . VAL A 1 88 ? 9.911 9.911 24.377 1.00 94.56 88 VAL A O 1
ATOM 705 N N . GLY A 1 89 ? 9.702 8.303 22.823 1.00 92.50 89 GLY A N 1
ATOM 706 C CA . GLY A 1 89 ? 9.253 7.249 23.734 1.00 92.50 89 GLY A CA 1
ATOM 707 C C . GLY A 1 89 ? 7.737 7.200 23.952 1.00 92.50 89 GLY A C 1
ATOM 708 O O . GLY A 1 89 ? 7.247 6.249 24.561 1.00 92.50 89 GLY A O 1
ATOM 709 N N . GLN A 1 90 ? 6.971 8.168 23.438 1.00 94.06 90 GLN A N 1
ATOM 710 C CA . GLN A 1 90 ? 5.514 8.125 23.496 1.00 94.06 90 GLN A CA 1
ATOM 711 C C . GLN A 1 90 ? 4.968 6.984 22.636 1.00 94.06 90 GLN A C 1
ATOM 713 O O . GLN A 1 90 ? 5.408 6.758 21.510 1.00 94.06 90 GLN A O 1
ATOM 718 N N . ASN A 1 91 ? 3.969 6.280 23.164 1.00 93.12 91 ASN A N 1
ATOM 719 C CA . ASN A 1 91 ? 3.261 5.235 22.438 1.00 93.12 91 ASN A CA 1
ATOM 720 C C . ASN A 1 91 ? 2.068 5.820 21.681 1.00 93.12 91 ASN A C 1
ATOM 722 O O . ASN A 1 91 ? 1.215 6.485 22.269 1.00 93.12 91 ASN A O 1
ATOM 726 N N . ILE A 1 92 ? 2.004 5.518 20.389 1.00 92.19 92 ILE A N 1
ATOM 727 C CA . ILE A 1 92 ? 0.965 5.946 19.455 1.00 92.19 92 ILE A CA 1
ATOM 728 C C . ILE A 1 92 ? 0.313 4.695 18.879 1.00 92.19 92 ILE A C 1
ATOM 730 O O . ILE A 1 92 ? 1.001 3.764 18.465 1.00 92.19 92 ILE A O 1
ATOM 734 N N . PHE A 1 93 ? -1.014 4.650 18.864 1.00 91.69 93 PHE A N 1
ATOM 735 C CA . PHE A 1 93 ? -1.746 3.572 18.219 1.00 91.69 93 PHE A CA 1
ATOM 736 C C . PHE A 1 93 ? -1.905 3.852 16.726 1.00 91.69 93 PHE A C 1
ATOM 738 O O . PHE A 1 93 ? -2.295 4.949 16.322 1.00 91.69 93 PHE A O 1
ATOM 745 N N . ILE A 1 94 ? -1.620 2.843 15.916 1.00 88.38 94 ILE A N 1
ATOM 746 C CA . ILE A 1 94 ? -1.658 2.894 14.459 1.00 88.38 94 ILE A CA 1
ATOM 747 C C . ILE A 1 94 ? -2.500 1.712 13.990 1.00 88.38 94 ILE A C 1
ATOM 749 O O . ILE A 1 94 ? -2.313 0.590 14.461 1.00 88.38 94 ILE A O 1
ATOM 753 N N . THR A 1 95 ? -3.469 1.945 13.109 1.00 83.69 95 THR A N 1
ATOM 754 C CA . THR A 1 95 ? -4.298 0.865 12.561 1.00 83.69 95 THR A CA 1
ATOM 755 C C . THR A 1 95 ? -3.504 -0.004 11.591 1.00 83.69 95 THR A C 1
ATOM 757 O O . THR A 1 95 ? -2.594 0.471 10.920 1.00 83.69 95 THR A O 1
ATOM 760 N N . ASN A 1 96 ? -3.887 -1.276 11.452 1.00 68.25 96 ASN A N 1
ATOM 761 C CA . ASN A 1 96 ? -3.438 -2.113 10.330 1.00 68.25 96 ASN A CA 1
ATOM 762 C C . ASN A 1 96 ? -4.272 -1.772 9.089 1.00 68.25 96 ASN A C 1
ATOM 764 O O . ASN A 1 96 ? -4.929 -2.642 8.528 1.00 68.25 96 ASN A O 1
ATOM 768 N N . SER A 1 97 ? -4.351 -0.497 8.722 1.00 56.09 97 SER A N 1
ATOM 769 C CA . SER A 1 97 ? -5.094 -0.080 7.539 1.00 56.09 97 SER A CA 1
ATOM 770 C C . SER A 1 97 ? -4.227 -0.332 6.301 1.00 56.09 97 SER A C 1
ATOM 772 O O . SER A 1 97 ? -3.237 0.377 6.136 1.00 56.09 97 SER A O 1
ATOM 774 N N . PRO A 1 98 ? -4.546 -1.294 5.411 1.00 53.31 98 PRO A N 1
ATOM 775 C CA . PRO A 1 98 ? -4.356 -1.025 4.002 1.00 53.31 98 PRO A CA 1
ATOM 776 C C . PRO A 1 98 ? -5.355 0.094 3.683 1.00 53.31 98 PRO A C 1
ATOM 778 O O . PRO A 1 98 ? -6.553 -0.090 3.936 1.00 53.31 98 PRO A O 1
ATOM 781 N N . PRO A 1 99 ? -4.893 1.270 3.241 1.00 50.16 99 PRO A N 1
ATOM 782 C CA . PRO A 1 99 ? -5.710 2.473 3.196 1.00 50.16 99 PRO A CA 1
ATOM 783 C C . PRO A 1 99 ? -7.016 2.205 2.436 1.00 50.16 99 PRO A C 1
ATOM 785 O O . PRO A 1 99 ? -7.038 2.054 1.220 1.00 50.16 99 PRO A O 1
ATOM 788 N N . ALA A 1 100 ? -8.135 2.115 3.162 1.00 43.56 100 ALA A N 1
ATOM 789 C CA . ALA A 1 100 ? -9.412 1.644 2.616 1.00 43.56 100 ALA A CA 1
ATOM 790 C C . ALA A 1 100 ? -10.030 2.606 1.581 1.00 43.56 100 ALA A C 1
ATOM 792 O O . ALA A 1 100 ? -10.902 2.200 0.819 1.00 43.56 100 ALA A O 1
ATOM 793 N N . GLY A 1 101 ? -9.568 3.861 1.542 1.00 48.31 101 GLY A N 1
ATOM 794 C CA . GLY A 1 101 ? -9.871 4.814 0.468 1.00 48.31 101 GLY A CA 1
ATOM 795 C C . GLY A 1 101 ? -8.902 4.744 -0.716 1.00 48.31 101 GLY A C 1
ATOM 796 O O . GLY A 1 101 ? -9.291 5.109 -1.813 1.00 48.31 101 GLY A O 1
ATOM 797 N N . ASN A 1 102 ? -7.689 4.225 -0.512 1.00 58.34 102 ASN A N 1
ATOM 798 C CA . ASN A 1 102 ? -6.647 4.152 -1.533 1.00 58.34 102 ASN A CA 1
ATOM 799 C C . ASN A 1 102 ? -6.609 2.768 -2.200 1.00 58.34 102 ASN A C 1
ATOM 801 O O . ASN A 1 102 ? -6.188 2.687 -3.325 1.00 58.34 102 ASN A O 1
ATOM 805 N N . MET A 1 103 ? -7.103 1.669 -1.613 1.00 69.38 103 MET A N 1
ATOM 806 C CA . MET A 1 103 ? -6.973 0.321 -2.215 1.00 69.38 103 MET A CA 1
ATOM 807 C C . MET A 1 103 ? -7.407 0.253 -3.694 1.00 69.38 103 MET A C 1
ATOM 809 O O . MET A 1 103 ? -6.693 -0.301 -4.519 1.00 69.38 103 MET A O 1
ATOM 813 N N . SER A 1 104 ? -8.559 0.838 -4.044 1.00 75.75 104 SER A N 1
ATOM 814 C CA . SER A 1 104 ? -9.022 0.897 -5.440 1.00 75.75 104 SER A CA 1
ATOM 815 C C . SER A 1 104 ? -8.142 1.800 -6.309 1.00 75.75 104 SER A C 1
ATOM 817 O O . SER A 1 104 ? -7.946 1.512 -7.486 1.00 75.75 104 SER A O 1
ATOM 819 N N . GLU A 1 105 ? -7.623 2.885 -5.738 1.00 81.12 105 GLU A N 1
ATOM 820 C CA . GLU A 1 105 ? -6.696 3.805 -6.400 1.00 81.12 105 GLU A CA 1
ATOM 821 C C . GLU A 1 105 ? -5.314 3.162 -6.579 1.00 81.12 105 GLU A C 1
ATOM 823 O O . GLU A 1 105 ? -4.746 3.301 -7.647 1.00 81.12 105 GLU A O 1
ATOM 828 N N . GLN A 1 106 ? -4.818 2.386 -5.611 1.00 85.69 106 GLN A N 1
ATOM 829 C CA . GLN A 1 106 ? -3.575 1.609 -5.648 1.00 85.69 106 GLN A CA 1
ATOM 830 C C . GLN A 1 106 ? -3.668 0.473 -6.654 1.00 85.69 106 GLN A C 1
ATOM 832 O O . GLN A 1 106 ? -2.741 0.265 -7.425 1.00 85.69 106 GLN A O 1
ATOM 837 N N . ILE A 1 107 ? -4.798 -0.237 -6.683 1.00 89.50 107 ILE A N 1
ATOM 838 C CA . ILE A 1 107 ? -5.053 -1.275 -7.683 1.00 89.50 107 ILE A CA 1
ATOM 839 C C . ILE A 1 107 ? -5.044 -0.657 -9.089 1.00 89.50 107 ILE A C 1
ATOM 841 O O . ILE A 1 107 ? -4.310 -1.121 -9.958 1.00 89.50 107 ILE A O 1
ATOM 845 N N . SER A 1 108 ? -5.776 0.446 -9.290 1.00 89.94 108 SER A N 1
ATOM 846 C CA . SER A 1 108 ? -5.779 1.165 -10.573 1.00 89.94 108 SER A CA 1
ATOM 847 C C . SER A 1 108 ? -4.425 1.814 -10.900 1.00 89.94 108 SER A C 1
ATOM 849 O O . SER A 1 108 ? -4.058 1.913 -12.066 1.00 89.94 108 SER A O 1
ATOM 851 N N . SER A 1 109 ? -3.682 2.265 -9.888 1.00 93.00 109 SER A N 1
ATOM 852 C CA . SER A 1 109 ? -2.339 2.844 -10.001 1.00 93.00 109 SER A CA 1
ATOM 853 C C . SER A 1 109 ? -1.352 1.797 -10.497 1.00 93.00 109 SER A C 1
ATOM 855 O O . SER A 1 109 ? -0.632 2.064 -11.455 1.00 93.00 109 SER A O 1
ATOM 857 N N . ILE A 1 110 ? -1.351 0.596 -9.909 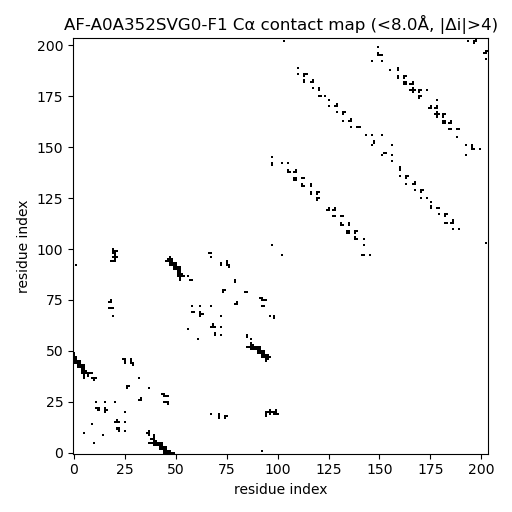1.00 95.00 110 ILE A N 1
ATOM 858 C CA . ILE A 1 110 ? -0.492 -0.501 -10.362 1.00 95.00 110 ILE A CA 1
ATOM 859 C C . ILE A 1 110 ? -0.823 -0.857 -11.809 1.00 95.00 110 ILE A C 1
ATOM 861 O O . ILE A 1 110 ? 0.095 -0.864 -12.618 1.00 95.00 110 ILE A O 1
ATOM 865 N N . GLU A 1 111 ? -2.103 -1.057 -12.140 1.00 94.56 111 GLU A N 1
ATOM 866 C CA . GLU A 1 111 ? -2.561 -1.394 -13.497 1.00 94.56 111 GLU A CA 1
ATOM 867 C C . GLU A 1 111 ? -2.094 -0.353 -14.534 1.00 94.56 111 GLU A C 1
ATOM 869 O O . GLU A 1 111 ? -1.349 -0.671 -15.462 1.00 94.56 111 GLU A O 1
ATOM 874 N N . LYS A 1 112 ? -2.414 0.931 -14.324 1.00 95.81 112 LYS A N 1
ATOM 875 C CA . LYS A 1 112 ? -2.033 2.016 -15.250 1.00 95.81 112 LYS A CA 1
ATOM 876 C C . LYS A 1 112 ? -0.524 2.206 -15.365 1.00 95.81 112 LYS A C 1
ATOM 878 O O . LYS A 1 112 ? -0.008 2.542 -16.435 1.00 95.81 112 LYS A O 1
ATOM 883 N N . ASN A 1 113 ? 0.198 2.060 -14.257 1.00 96.75 113 ASN A N 1
ATOM 884 C CA . ASN A 1 113 ? 1.648 2.194 -14.272 1.00 96.75 113 ASN A CA 1
ATOM 885 C C . ASN A 1 113 ? 2.291 0.988 -14.966 1.00 96.75 113 ASN A C 1
ATOM 887 O O . ASN A 1 113 ? 3.227 1.201 -15.729 1.00 96.75 113 ASN A O 1
ATOM 891 N N . SER A 1 114 ? 1.781 -0.238 -14.786 1.00 94.25 114 SER A N 1
ATOM 892 C CA . SER A 1 114 ? 2.280 -1.416 -15.508 1.00 94.25 114 SER A CA 1
ATOM 893 C C . SER A 1 114 ? 2.045 -1.320 -17.015 1.00 94.25 114 SER A C 1
ATOM 895 O O . SER A 1 114 ? 2.954 -1.626 -17.775 1.00 94.25 114 SER A O 1
ATOM 897 N N . GLU A 1 115 ? 0.893 -0.799 -17.450 1.00 93.75 115 GLU A N 1
ATOM 898 C CA . GLU A 1 115 ? 0.574 -0.620 -18.877 1.00 93.75 115 GLU A CA 1
ATOM 899 C C . GLU A 1 115 ? 1.438 0.459 -19.553 1.00 93.75 115 GLU A C 1
ATOM 901 O O . GLU A 1 115 ? 1.747 0.380 -20.741 1.00 93.75 115 GLU A O 1
ATOM 906 N N . SER A 1 116 ? 1.821 1.507 -18.815 1.00 96.31 116 SER A N 1
ATOM 907 C CA . SER A 1 116 ? 2.483 2.684 -19.398 1.00 96.31 116 SER A CA 1
ATOM 908 C C . SER A 1 116 ? 3.989 2.764 -19.154 1.00 96.31 116 SER A C 1
ATOM 910 O O . SER A 1 116 ? 4.658 3.587 -19.775 1.00 96.31 116 SER A O 1
ATOM 912 N N . ILE A 1 117 ? 4.562 1.951 -18.264 1.00 97.25 117 ILE A N 1
ATOM 913 C CA . ILE A 1 117 ? 6.004 2.007 -17.983 1.00 97.25 117 ILE A CA 1
ATOM 914 C C . ILE A 1 117 ? 6.847 1.520 -19.169 1.00 97.25 117 ILE A C 1
ATOM 916 O O . ILE A 1 117 ? 7.953 2.013 -19.385 1.00 97.25 117 ILE A O 1
ATOM 920 N N . MET A 1 118 ? 6.314 0.603 -19.985 1.00 95.81 118 MET A N 1
ATOM 921 C CA . MET A 1 118 ? 7.006 0.071 -21.162 1.00 95.81 118 MET A CA 1
ATOM 922 C C . MET A 1 118 ? 7.377 1.184 -22.153 1.00 95.81 118 MET A C 1
ATOM 924 O O . MET A 1 118 ? 8.496 1.204 -22.662 1.00 95.81 118 MET A O 1
ATOM 928 N N . SER A 1 119 ? 6.475 2.151 -22.376 1.00 96.50 119 SER A N 1
ATOM 929 C CA . SER A 1 119 ? 6.736 3.279 -23.278 1.00 96.50 119 SER A CA 1
ATOM 930 C C . SER A 1 119 ? 7.793 4.239 -22.737 1.00 96.50 119 SER A C 1
ATOM 932 O O . SER A 1 119 ? 8.550 4.819 -23.517 1.00 96.50 119 SER A O 1
ATOM 934 N N . ASP A 1 120 ? 7.877 4.402 -21.416 1.00 97.69 120 ASP A N 1
ATOM 935 C CA . ASP A 1 120 ? 8.915 5.234 -20.801 1.00 97.69 120 ASP A CA 1
ATOM 936 C C . ASP A 1 120 ? 10.284 4.568 -20.939 1.00 97.69 120 ASP A C 1
ATOM 938 O O . ASP A 1 120 ? 11.260 5.231 -21.273 1.00 97.69 120 ASP A O 1
ATOM 942 N N . ILE A 1 121 ? 10.350 3.245 -20.758 1.00 97.25 121 ILE A N 1
ATOM 943 C CA . ILE A 1 121 ? 11.580 2.472 -20.960 1.00 97.25 121 ILE A CA 1
ATOM 944 C C . ILE A 1 121 ? 12.012 2.520 -22.435 1.00 97.25 121 ILE A C 1
ATOM 946 O O . ILE A 1 121 ? 13.186 2.754 -22.716 1.00 97.25 121 ILE A O 1
ATOM 950 N N . ASP A 1 122 ? 11.079 2.354 -23.378 1.00 96.38 122 ASP A N 1
ATOM 951 C CA . ASP A 1 122 ? 11.358 2.414 -24.822 1.00 96.38 122 ASP A CA 1
ATOM 952 C C . ASP A 1 122 ? 11.838 3.792 -25.288 1.00 96.38 122 ASP A C 1
ATOM 954 O O . ASP A 1 122 ? 12.632 3.893 -26.223 1.00 96.38 122 ASP A O 1
ATOM 958 N N . SER A 1 123 ? 11.366 4.854 -24.636 1.00 96.75 123 SER A N 1
ATOM 959 C CA . SER A 1 123 ? 11.788 6.231 -24.906 1.00 96.75 123 SER A CA 1
ATOM 960 C C . SER A 1 123 ? 12.982 6.685 -24.061 1.00 96.75 123 SER A C 1
ATOM 962 O O . SER A 1 123 ? 13.368 7.851 -24.138 1.00 96.75 123 SER A O 1
ATOM 964 N N . GLU A 1 124 ? 13.574 5.783 -23.269 1.00 96.25 124 GLU A N 1
ATOM 965 C CA . GLU A 1 124 ? 14.648 6.075 -22.311 1.00 96.25 124 GLU A CA 1
ATOM 966 C C . GLU A 1 124 ? 14.305 7.214 -21.325 1.00 96.25 124 GLU A C 1
ATOM 968 O O . GLU A 1 124 ? 15.180 7.917 -20.806 1.00 96.25 124 GLU A O 1
ATOM 973 N N . ASN A 1 125 ? 13.020 7.393 -21.021 1.00 97.50 125 ASN A N 1
ATOM 974 C CA . ASN A 1 125 ? 12.535 8.323 -20.012 1.00 97.50 125 ASN A CA 1
ATOM 975 C C . ASN A 1 125 ? 12.657 7.709 -18.607 1.00 97.50 125 ASN A C 1
ATOM 977 O O . ASN A 1 125 ? 11.680 7.362 -17.942 1.00 97.50 125 ASN A O 1
ATOM 981 N N . TRP A 1 126 ? 13.902 7.566 -18.152 1.00 96.50 126 TRP A N 1
ATOM 982 C CA . TRP A 1 126 ? 14.237 6.889 -16.897 1.00 96.50 126 TRP A CA 1
ATOM 983 C C . TRP A 1 126 ? 13.632 7.546 -15.653 1.00 96.50 126 TRP A C 1
ATOM 985 O O . TRP A 1 126 ? 13.330 6.843 -14.698 1.00 96.50 126 TRP A O 1
ATOM 995 N N . SER A 1 127 ? 13.432 8.869 -15.664 1.00 95.88 127 SER A N 1
ATOM 996 C CA . SER A 1 127 ? 12.836 9.588 -14.529 1.00 95.88 127 SER A CA 1
ATOM 997 C C . SER A 1 127 ? 11.382 9.168 -14.304 1.00 95.88 127 SER A C 1
ATOM 999 O O . SER A 1 127 ? 10.990 8.877 -13.174 1.00 95.88 127 SER A O 1
ATOM 1001 N N . ASP A 1 128 ? 10.587 9.107 -15.374 1.00 96.56 128 ASP A N 1
ATOM 1002 C CA . ASP A 1 128 ? 9.184 8.699 -15.277 1.00 96.56 128 ASP A CA 1
ATOM 1003 C C . ASP A 1 128 ? 9.066 7.189 -15.031 1.00 96.56 128 ASP A C 1
ATOM 1005 O O . ASP A 1 128 ? 8.252 6.762 -14.208 1.00 96.56 128 ASP A O 1
ATOM 1009 N N . ALA A 1 129 ? 9.941 6.386 -15.648 1.00 97.50 129 ALA A N 1
ATOM 1010 C CA . ALA A 1 129 ? 10.012 4.951 -15.388 1.00 97.50 129 ALA A CA 1
ATOM 1011 C C . ALA A 1 129 ? 10.338 4.649 -13.911 1.00 97.50 129 ALA A C 1
ATOM 1013 O O . ALA A 1 129 ? 9.691 3.801 -13.296 1.00 97.50 129 ALA A O 1
ATOM 1014 N N . GLU A 1 130 ? 11.293 5.366 -13.310 1.00 96.06 130 GLU A N 1
ATOM 1015 C CA . GLU A 1 130 ? 11.661 5.222 -11.896 1.00 96.06 130 GLU A CA 1
ATOM 1016 C C . GLU A 1 130 ? 10.516 5.633 -10.962 1.00 96.06 130 GLU A C 1
ATOM 1018 O O . GLU A 1 130 ? 10.234 4.928 -9.985 1.00 96.06 130 GLU A O 1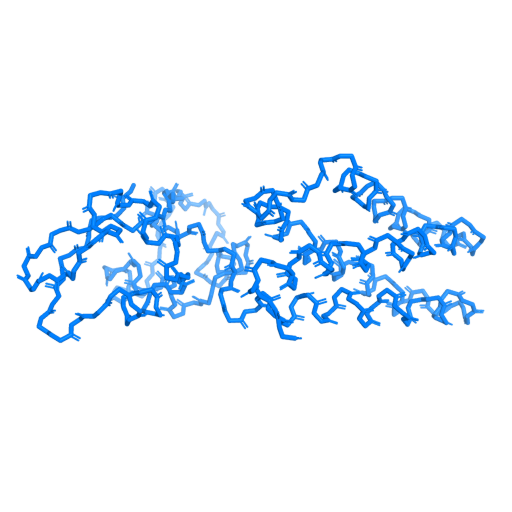
ATOM 1023 N N . LEU A 1 131 ? 9.810 6.725 -11.281 1.00 92.19 131 LEU A N 1
ATOM 1024 C CA . LEU A 1 131 ? 8.628 7.164 -10.537 1.00 92.19 131 LEU A CA 1
ATOM 1025 C C . LEU A 1 131 ? 7.542 6.077 -10.546 1.00 92.19 131 LEU A C 1
ATOM 1027 O O . LEU A 1 131 ? 7.038 5.695 -9.486 1.00 92.19 131 LEU A O 1
ATOM 1031 N N . LYS A 1 132 ? 7.210 5.542 -11.727 1.00 97.44 132 LYS A N 1
ATOM 1032 C CA . LYS A 1 132 ? 6.190 4.497 -11.889 1.00 97.44 132 LYS A CA 1
ATOM 1033 C C . LYS A 1 132 ? 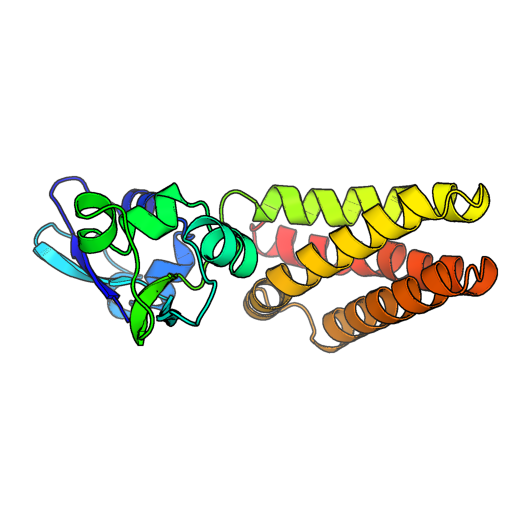6.590 3.196 -11.202 1.00 97.44 132 LYS A C 1
ATOM 1035 O O . LYS A 1 132 ? 5.786 2.646 -10.455 1.00 97.44 132 LYS A O 1
ATOM 1040 N N . ALA A 1 133 ? 7.825 2.726 -11.382 1.00 96.19 133 ALA A N 1
ATOM 1041 C CA . ALA A 1 133 ? 8.316 1.509 -10.731 1.00 96.19 133 ALA A CA 1
ATOM 1042 C C . ALA A 1 133 ? 8.301 1.629 -9.198 1.00 96.19 133 ALA A C 1
ATOM 1044 O O . ALA A 1 133 ? 7.880 0.703 -8.500 1.00 96.19 133 ALA A O 1
ATOM 1045 N N . SER A 1 134 ? 8.694 2.791 -8.668 1.00 87.88 134 SER A N 1
ATOM 1046 C CA . SER A 1 134 ? 8.648 3.071 -7.229 1.00 87.88 134 SER A CA 1
ATOM 1047 C C . SER A 1 134 ? 7.214 3.077 -6.695 1.00 87.88 134 SER A C 1
ATOM 1049 O O . SER A 1 134 ? 6.951 2.509 -5.631 1.00 87.88 134 SER A O 1
ATOM 1051 N N . GLN A 1 135 ? 6.277 3.666 -7.445 1.00 87.81 135 GLN A N 1
ATOM 1052 C CA . GLN A 1 135 ? 4.862 3.682 -7.084 1.00 87.81 135 GLN A CA 1
ATOM 1053 C C . GLN A 1 135 ? 4.257 2.272 -7.119 1.00 87.81 135 GLN A C 1
ATOM 1055 O O . GLN A 1 135 ? 3.641 1.862 -6.136 1.00 87.81 135 GLN A O 1
ATOM 1060 N N . ILE A 1 136 ? 4.513 1.494 -8.182 1.00 96.25 136 ILE A N 1
ATOM 1061 C CA . ILE A 1 136 ? 4.105 0.083 -8.288 1.00 96.25 136 ILE A CA 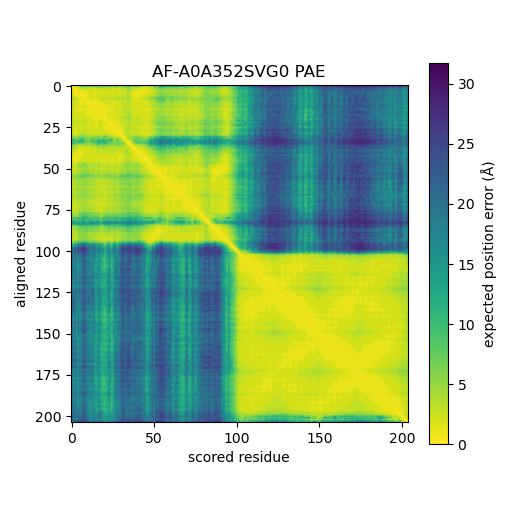1
ATOM 1062 C C . ILE A 1 136 ? 4.614 -0.701 -7.077 1.00 96.25 136 ILE A C 1
ATOM 1064 O O . ILE A 1 136 ? 3.841 -1.412 -6.439 1.00 96.25 136 ILE A O 1
ATOM 1068 N N . LYS A 1 137 ? 5.895 -0.554 -6.711 1.00 93.25 137 LYS A N 1
ATOM 1069 C CA . LYS A 1 137 ? 6.459 -1.253 -5.550 1.00 93.25 137 LYS A CA 1
ATOM 1070 C C . LYS A 1 137 ? 5.783 -0.865 -4.250 1.00 93.25 137 LYS A C 1
ATOM 1072 O O . LYS A 1 137 ? 5.467 -1.748 -3.450 1.00 93.25 137 LYS A O 1
ATOM 1077 N N . SER A 1 138 ? 5.602 0.433 -4.023 1.00 82.94 138 SER A N 1
ATOM 1078 C CA . SER A 1 138 ? 4.948 0.939 -2.820 1.00 82.94 138 SER A CA 1
ATOM 1079 C C . SER A 1 138 ? 3.537 0.365 -2.699 1.00 82.94 138 SER A C 1
ATOM 1081 O O . SER A 1 138 ? 3.220 -0.276 -1.696 1.00 82.94 138 SER A O 1
ATOM 1083 N N . ASP A 1 139 ? 2.729 0.509 -3.749 1.00 86.12 139 ASP A N 1
ATOM 1084 C CA . ASP A 1 139 ? 1.344 0.048 -3.774 1.00 86.12 139 ASP A CA 1
ATOM 1085 C C . ASP A 1 139 ? 1.266 -1.476 -3.636 1.00 86.12 139 ASP A C 1
ATOM 1087 O O . ASP A 1 139 ? 0.587 -1.982 -2.745 1.00 86.12 139 ASP A O 1
ATOM 1091 N N . PHE A 1 140 ? 2.034 -2.236 -4.420 1.00 92.44 140 PHE A N 1
ATOM 1092 C CA . PHE A 1 140 ? 2.015 -3.700 -4.364 1.00 92.44 140 PHE A CA 1
ATOM 1093 C C . PHE A 1 140 ? 2.441 -4.236 -2.991 1.00 92.44 140 PHE A C 1
ATOM 1095 O O . PHE A 1 140 ? 1.820 -5.159 -2.457 1.00 92.44 140 PHE A O 1
ATOM 1102 N N . THR A 1 141 ? 3.453 -3.624 -2.365 1.00 82.38 141 THR A N 1
ATOM 1103 C CA . THR A 1 141 ? 3.900 -3.997 -1.013 1.00 82.38 141 THR A CA 1
ATOM 1104 C C . THR A 1 141 ? 2.799 -3.755 0.019 1.00 82.38 141 THR A C 1
ATOM 1106 O O . THR A 1 141 ? 2.559 -4.603 0.880 1.00 82.38 141 THR A O 1
ATOM 1109 N N . GLN A 1 142 ? 2.098 -2.622 -0.075 1.00 75.88 142 GLN A N 1
ATOM 1110 C CA . GLN A 1 142 ? 0.990 -2.291 0.826 1.00 75.88 142 GLN A CA 1
ATOM 1111 C C . GLN A 1 142 ? -0.227 -3.203 0.621 1.00 75.88 142 GLN A C 1
ATOM 1113 O O . GLN A 1 142 ? -0.909 -3.540 1.590 1.00 75.88 142 GLN A O 1
ATOM 1118 N N . LEU A 1 143 ? -0.479 -3.636 -0.617 1.00 81.62 143 LEU A N 1
ATOM 1119 C CA . LEU A 1 143 ? -1.591 -4.518 -0.973 1.00 81.62 143 LEU A CA 1
ATOM 1120 C C . LEU A 1 143 ? -1.305 -6.004 -0.725 1.00 81.62 143 LEU A C 1
ATOM 1122 O O . LEU A 1 143 ? -2.239 -6.791 -0.593 1.00 81.62 143 LEU A O 1
ATOM 1126 N N . THR A 1 144 ? -0.040 -6.408 -0.611 1.00 83.25 144 THR A N 1
ATOM 1127 C CA . THR A 1 144 ? 0.354 -7.815 -0.433 1.00 83.25 144 THR A CA 1
ATOM 1128 C C . THR A 1 144 ? -0.384 -8.536 0.715 1.00 83.25 144 THR A C 1
ATOM 1130 O O . THR A 1 144 ? -0.887 -9.639 0.488 1.00 83.25 144 THR A O 1
ATOM 1133 N N . PRO A 1 145 ? -0.529 -7.968 1.934 1.00 77.94 145 PRO A N 1
ATOM 1134 C CA . PRO A 1 145 ? -1.327 -8.599 2.990 1.00 77.94 145 PRO A CA 1
ATOM 1135 C C . PRO A 1 145 ? -2.784 -8.829 2.577 1.00 77.94 145 PRO A C 1
ATOM 1137 O O . PRO A 1 145 ? -3.345 -9.883 2.859 1.00 77.94 145 PRO A O 1
ATOM 1140 N N . PHE A 1 146 ? -3.373 -7.871 1.862 1.00 77.00 146 PHE A N 1
ATOM 1141 C CA . PHE A 1 146 ? -4.735 -7.982 1.360 1.00 77.00 146 PHE A CA 1
ATOM 1142 C C . PHE A 1 146 ? -4.854 -9.059 0.278 1.00 77.00 146 PHE A C 1
ATOM 1144 O O . PHE A 1 146 ? -5.771 -9.867 0.344 1.00 77.00 146 PHE A O 1
ATOM 1151 N N . PHE A 1 147 ? -3.917 -9.145 -0.668 1.00 84.94 147 PHE A N 1
ATOM 1152 C CA . PHE A 1 147 ? -3.909 -10.216 -1.672 1.00 84.94 147 PHE A CA 1
ATOM 1153 C C . PHE A 1 147 ? -3.910 -11.603 -1.018 1.00 84.94 147 PHE A C 1
ATOM 1155 O O . PHE A 1 147 ? -4.712 -12.459 -1.389 1.00 84.94 147 PHE A O 1
ATOM 1162 N N . ARG A 1 148 ? -3.099 -11.794 0.030 1.00 82.69 148 ARG A N 1
ATOM 1163 C CA . ARG A 1 148 ? -3.093 -13.037 0.818 1.00 82.69 148 ARG A CA 1
ATOM 1164 C C . ARG A 1 148 ? -4.433 -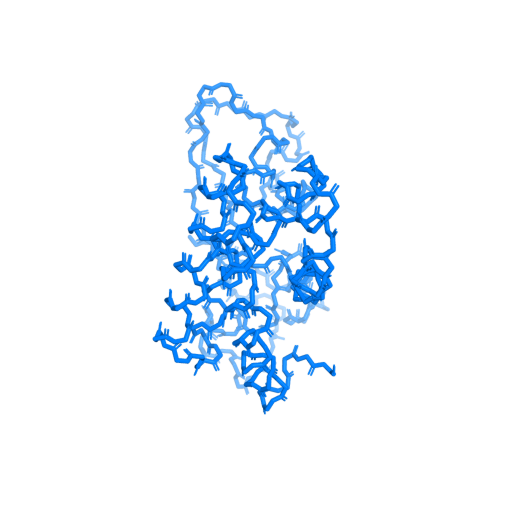13.302 1.500 1.00 82.69 148 ARG A C 1
ATOM 1166 O O . ARG A 1 148 ? -4.929 -14.423 1.450 1.00 82.69 148 ARG A O 1
ATOM 1173 N N . GLU A 1 149 ? -5.041 -12.282 2.108 1.00 73.44 149 GLU A N 1
ATOM 1174 C CA . GLU A 1 149 ? -6.381 -12.391 2.708 1.00 73.44 149 GLU A CA 1
ATOM 1175 C C . GLU A 1 149 ? -7.457 -12.763 1.676 1.00 73.44 149 GLU A C 1
ATOM 1177 O O . GLU A 1 149 ? -8.401 -13.477 2.007 1.00 73.44 149 GLU A O 1
ATOM 1182 N N . GLN A 1 150 ? -7.304 -12.317 0.426 1.00 78.75 150 GLN A N 1
ATOM 1183 C CA . GLN A 1 150 ? -8.196 -12.654 -0.686 1.00 78.75 150 GLN A CA 1
ATOM 1184 C C . GLN A 1 150 ? -7.875 -14.004 -1.346 1.00 78.75 150 GLN A C 1
ATOM 1186 O O . GLN A 1 150 ? -8.498 -14.363 -2.342 1.00 78.75 150 GLN A O 1
ATOM 1191 N N . GLY A 1 151 ? -6.932 -14.777 -0.803 1.00 78.88 151 GLY A N 1
ATOM 1192 C CA . GLY A 1 151 ? -6.590 -16.097 -1.330 1.00 78.88 151 GLY A CA 1
ATOM 1193 C C . GLY A 1 151 ? -5.855 -16.056 -2.669 1.00 78.88 151 GLY A C 1
ATOM 1194 O O . GLY A 1 151 ? -5.913 -17.029 -3.419 1.00 78.88 151 GLY A O 1
ATOM 1195 N N . VAL A 1 152 ? -5.173 -14.949 -2.979 1.00 91.88 152 VAL A N 1
ATOM 1196 C CA . VAL A 1 152 ? -4.257 -14.893 -4.121 1.00 91.88 152 VAL A CA 1
ATOM 1197 C C . VAL A 1 152 ? -3.102 -15.879 -3.874 1.00 91.88 152 VAL A C 1
ATOM 1199 O O . VAL A 1 152 ? -2.531 -15.861 -2.778 1.00 91.88 152 V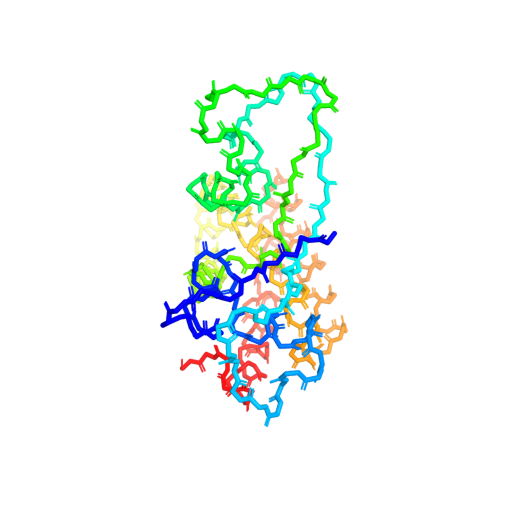AL A O 1
ATOM 1202 N N . PRO A 1 153 ? -2.753 -16.742 -4.847 1.00 97.19 153 PRO A N 1
ATOM 1203 C CA . PRO A 1 153 ? -1.656 -17.697 -4.703 1.00 97.19 153 PRO A CA 1
ATOM 1204 C C . PRO A 1 153 ? -0.315 -17.024 -4.354 1.00 97.19 153 PRO A C 1
ATOM 1206 O O . PRO A 1 153 ? 0.059 -16.008 -4.942 1.00 97.19 153 PRO A O 1
ATOM 1209 N N . GLU A 1 154 ? 0.424 -17.574 -3.383 1.00 95.00 154 GLU A N 1
ATOM 1210 C CA . GLU A 1 154 ? 1.681 -16.968 -2.900 1.00 95.00 154 GLU A CA 1
ATOM 1211 C C . GLU A 1 154 ? 2.793 -17.000 -3.962 1.00 95.00 154 GLU A C 1
ATOM 1213 O O . GLU A 1 154 ? 3.648 -16.117 -3.989 1.00 95.00 154 GLU A O 1
ATOM 1218 N N . ASP A 1 155 ? 2.779 -17.985 -4.859 1.00 97.25 155 ASP A N 1
ATOM 1219 C CA . ASP A 1 155 ? 3.664 -18.066 -6.022 1.00 97.25 155 ASP A CA 1
ATOM 1220 C C . ASP A 1 155 ? 3.419 -16.914 -7.006 1.00 97.25 155 ASP A C 1
ATOM 1222 O O . ASP A 1 155 ? 4.383 -16.307 -7.476 1.00 97.25 155 ASP A O 1
ATOM 1226 N N . LEU A 1 156 ? 2.158 -16.541 -7.243 1.00 97.88 156 LEU A N 1
ATOM 1227 C CA . LEU A 1 156 ? 1.799 -15.372 -8.051 1.00 97.88 156 LEU A CA 1
ATOM 1228 C C . LEU A 1 156 ? 2.274 -14.067 -7.389 1.00 97.88 156 LEU A C 1
ATOM 1230 O O . LEU A 1 156 ? 2.946 -13.257 -8.031 1.00 97.88 156 LEU A O 1
ATOM 1234 N N . ILE A 1 157 ? 2.006 -13.894 -6.087 1.00 96.56 157 ILE A N 1
ATOM 1235 C CA . ILE A 1 157 ? 2.478 -12.729 -5.311 1.00 96.56 157 ILE A CA 1
ATOM 1236 C C . ILE A 1 157 ? 4.006 -12.624 -5.376 1.00 96.56 157 ILE A C 1
ATOM 1238 O O . ILE A 1 157 ? 4.548 -11.549 -5.632 1.00 96.56 157 ILE A O 1
ATOM 1242 N N . THR A 1 158 ? 4.705 -13.740 -5.166 1.00 97.00 158 THR A N 1
ATOM 1243 C CA . THR A 1 158 ? 6.172 -13.793 -5.172 1.00 97.00 158 THR A CA 1
ATOM 1244 C C . THR A 1 158 ? 6.738 -13.499 -6.560 1.00 97.00 158 THR A C 1
ATOM 1246 O O . THR A 1 158 ? 7.715 -12.760 -6.672 1.00 97.00 158 THR A O 1
ATOM 1249 N N . THR A 1 159 ? 6.116 -14.022 -7.620 1.00 98.38 159 THR A N 1
ATOM 1250 C CA . THR A 1 159 ? 6.528 -13.779 -9.012 1.00 98.38 159 THR A CA 1
ATOM 1251 C C . THR A 1 159 ? 6.495 -12.289 -9.336 1.00 98.38 159 THR A C 1
ATOM 1253 O O . THR A 1 159 ? 7.506 -11.731 -9.764 1.00 98.38 159 THR A O 1
ATOM 1256 N N . ILE A 1 160 ? 5.377 -11.620 -9.041 1.00 98.38 160 ILE A N 1
ATOM 1257 C CA . ILE A 1 160 ? 5.231 -10.182 -9.295 1.00 98.38 160 ILE A CA 1
ATOM 1258 C C . ILE A 1 160 ? 6.151 -9.368 -8.373 1.00 98.38 160 ILE A C 1
ATOM 1260 O O . ILE A 1 160 ? 6.829 -8.454 -8.836 1.00 98.38 160 ILE A O 1
ATOM 1264 N N . SER A 1 161 ? 6.257 -9.720 -7.087 1.00 97.88 161 SER A N 1
ATOM 1265 C CA . SER A 1 161 ? 7.146 -9.027 -6.142 1.00 97.88 161 SER A CA 1
ATOM 1266 C C . SER A 1 161 ? 8.620 -9.077 -6.569 1.00 97.88 161 SER A C 1
ATOM 1268 O O . SER A 1 161 ? 9.350 -8.091 -6.412 1.00 97.88 161 SER A O 1
ATOM 1270 N N . ASN A 1 162 ? 9.072 -10.212 -7.105 1.00 98.12 162 ASN A N 1
ATOM 1271 C CA . ASN A 1 162 ? 10.429 -10.361 -7.627 1.00 98.12 162 ASN A CA 1
ATOM 1272 C C . ASN A 1 162 ? 10.617 -9.537 -8.902 1.00 98.12 162 ASN A C 1
ATOM 1274 O O . ASN A 1 162 ? 11.620 -8.834 -9.020 1.00 98.12 162 ASN A O 1
ATOM 1278 N N . A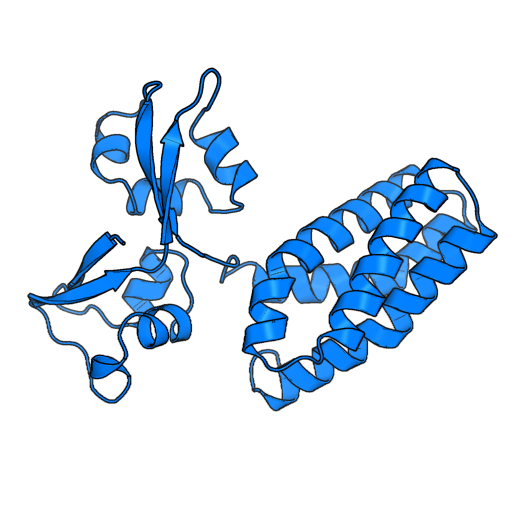LA A 1 163 ? 9.639 -9.562 -9.812 1.00 98.50 163 ALA A N 1
ATOM 1279 C CA . ALA A 1 163 ? 9.678 -8.767 -11.035 1.00 98.50 163 ALA A CA 1
ATOM 1280 C C . ALA A 1 163 ? 9.764 -7.264 -10.740 1.00 98.50 163 ALA A C 1
ATOM 1282 O O . ALA A 1 163 ? 10.620 -6.582 -11.289 1.00 98.50 163 ALA A O 1
ATOM 1283 N N . ILE A 1 164 ? 8.966 -6.758 -9.797 1.00 98.56 164 ILE A N 1
ATOM 1284 C CA . ILE A 1 164 ? 9.018 -5.361 -9.336 1.00 98.56 164 ILE A CA 1
ATOM 1285 C C . ILE A 1 164 ? 10.399 -4.998 -8.779 1.00 98.56 164 ILE A C 1
ATOM 1287 O O . ILE A 1 164 ? 10.915 -3.911 -9.040 1.00 98.56 164 ILE A O 1
ATOM 1291 N N . THR A 1 165 ? 10.999 -5.892 -7.991 1.00 96.88 165 THR A N 1
ATOM 1292 C CA . THR A 1 165 ? 12.318 -5.643 -7.393 1.00 96.88 165 THR A CA 1
ATOM 1293 C C . THR A 1 165 ? 13.395 -5.575 -8.471 1.00 96.88 165 THR A C 1
ATOM 1295 O O . THR A 1 165 ? 14.127 -4.591 -8.530 1.00 96.88 165 THR A O 1
ATOM 1298 N N . ASN A 1 166 ? 13.423 -6.554 -9.374 1.00 98.19 166 ASN A N 1
ATOM 1299 C CA . ASN A 1 166 ? 14.364 -6.572 -10.489 1.00 98.19 166 ASN A CA 1
ATOM 1300 C C . ASN A 1 166 ? 14.147 -5.376 -11.427 1.00 98.19 166 ASN A C 1
ATOM 1302 O O . ASN A 1 166 ? 15.107 -4.770 -11.878 1.00 98.19 166 ASN A O 1
ATOM 1306 N N . LEU A 1 167 ? 12.895 -4.998 -11.700 1.00 98.31 167 LEU A N 1
ATOM 1307 C CA . LEU A 1 167 ? 12.564 -3.842 -12.534 1.00 98.31 167 LEU A CA 1
ATOM 1308 C C . LEU A 1 167 ? 13.228 -2.566 -12.008 1.00 98.31 167 LEU A C 1
ATOM 1310 O O . LEU A 1 167 ? 13.801 -1.810 -12.786 1.00 98.31 167 LEU A O 1
ATOM 1314 N N . MET A 1 168 ? 13.178 -2.336 -10.694 1.00 97.69 168 MET A N 1
ATOM 1315 C CA . MET A 1 168 ? 13.853 -1.190 -10.087 1.00 97.69 168 MET A CA 1
ATOM 1316 C C . MET A 1 168 ? 15.369 -1.225 -10.285 1.00 97.69 168 MET A C 1
ATOM 1318 O O . MET A 1 168 ? 15.961 -0.198 -10.621 1.00 97.69 168 MET A O 1
ATOM 1322 N N . ASP A 1 169 ? 15.990 -2.385 -10.078 1.00 97.06 169 ASP A N 1
ATOM 1323 C CA . ASP A 1 169 ? 17.440 -2.545 -10.214 1.00 97.06 169 ASP A CA 1
ATOM 1324 C C . ASP A 1 169 ? 17.889 -2.305 -11.667 1.00 97.06 169 ASP A C 1
ATOM 1326 O O . ASP A 1 169 ? 18.894 -1.631 -11.923 1.00 97.06 169 ASP A O 1
ATOM 1330 N N . GLU A 1 170 ? 17.104 -2.786 -12.633 1.00 98.06 170 GLU A N 1
ATOM 1331 C CA . GLU A 1 170 ? 17.383 -2.631 -14.062 1.00 98.06 170 GLU A CA 1
ATOM 1332 C C . GLU A 1 170 ? 17.114 -1.207 -14.568 1.00 98.06 170 GLU A C 1
ATOM 1334 O O . GLU A 1 170 ? 17.904 -0.697 -15.367 1.00 98.06 170 GLU A O 1
ATOM 1339 N N . ILE A 1 171 ? 16.078 -0.521 -14.064 1.00 97.38 171 ILE A N 1
ATOM 1340 C CA . ILE A 1 171 ? 15.832 0.907 -14.343 1.00 97.38 171 ILE A CA 1
ATOM 1341 C C . ILE A 1 171 ? 16.974 1.758 -13.784 1.00 97.38 171 ILE A C 1
ATOM 1343 O O . ILE A 1 171 ? 17.491 2.630 -14.485 1.00 97.38 171 ILE A O 1
ATOM 1347 N N . SER A 1 172 ? 17.424 1.476 -12.557 1.00 95.75 172 SER A N 1
ATOM 1348 C CA . SER A 1 172 ? 18.567 2.168 -11.947 1.00 95.75 172 SER A CA 1
ATOM 1349 C C . SER A 1 172 ? 19.849 1.967 -12.763 1.00 95.75 172 SER A C 1
ATOM 1351 O O . SER A 1 172 ? 20.624 2.902 -12.978 1.00 95.75 172 SER A O 1
ATOM 1353 N N . SER A 1 173 ? 20.024 0.760 -13.304 1.00 97.00 173 SER A N 1
ATOM 1354 C CA . SER A 1 173 ? 21.132 0.396 -14.191 1.00 97.00 173 SER A CA 1
ATOM 1355 C C . SER A 1 173 ? 20.940 0.859 -15.644 1.00 97.00 173 SER A C 1
ATOM 1357 O O . SER A 1 173 ? 21.836 0.659 -16.466 1.00 97.00 173 SER A O 1
ATOM 1359 N N . LYS A 1 174 ? 19.798 1.482 -15.977 1.00 96.69 174 LYS A N 1
ATOM 1360 C CA . LYS A 1 174 ? 19.396 1.910 -17.331 1.00 96.69 174 LYS A CA 1
ATOM 1361 C C . LYS A 1 174 ? 19.463 0.793 -18.375 1.00 96.69 174 LYS A C 1
ATOM 1363 O O . LYS A 1 174 ? 19.809 1.010 -19.537 1.00 96.69 174 LYS A O 1
ATOM 1368 N N . ASN A 1 175 ? 19.144 -0.429 -17.963 1.00 97.00 175 ASN A N 1
ATOM 1369 C CA . ASN A 1 175 ? 19.151 -1.593 -18.834 1.00 97.00 175 ASN A CA 1
ATOM 1370 C C . ASN A 1 175 ? 17.792 -1.748 -19.519 1.00 97.00 175 ASN A C 1
ATOM 1372 O O . ASN A 1 175 ? 16.862 -2.318 -18.949 1.00 97.00 175 ASN A O 1
ATOM 1376 N N . VAL A 1 176 ? 17.681 -1.257 -20.756 1.00 96.75 176 VAL A N 1
ATOM 1377 C CA . VAL A 1 176 ? 16.428 -1.274 -21.532 1.00 96.75 176 VAL A CA 1
ATOM 1378 C C . VAL A 1 176 ? 15.860 -2.687 -21.647 1.00 96.75 176 VAL A C 1
ATOM 1380 O O . VAL A 1 176 ? 14.696 -2.914 -21.332 1.00 96.75 176 VAL A O 1
ATOM 1383 N N . HIS A 1 177 ? 16.673 -3.658 -22.067 1.00 96.31 177 HIS A N 1
ATOM 1384 C CA . HIS A 1 177 ? 16.174 -5.002 -22.346 1.00 96.31 177 HIS A CA 1
ATOM 1385 C C . HIS A 1 177 ? 15.641 -5.690 -21.086 1.00 96.31 177 HIS A C 1
ATOM 1387 O O . HIS A 1 177 ? 14.512 -6.178 -21.095 1.00 96.31 177 HIS A O 1
ATOM 1393 N N . LEU A 1 178 ? 16.417 -5.700 -19.997 1.00 97.56 178 LEU A N 1
ATOM 1394 C CA . LEU A 1 178 ? 15.984 -6.365 -18.768 1.00 97.56 178 LEU A CA 1
ATOM 1395 C C . LEU A 1 178 ? 14.847 -5.609 -18.074 1.00 97.56 178 LEU A C 1
ATOM 1397 O O . LEU A 1 178 ? 13.920 -6.259 -17.599 1.00 97.56 178 LEU A O 1
ATOM 1401 N N . SER A 1 179 ? 14.834 -4.271 -18.108 1.00 97.94 179 SER A N 1
ATOM 1402 C CA . SER A 1 179 ? 13.706 -3.482 -17.586 1.00 97.94 179 SER A CA 1
ATOM 1403 C C . SER A 1 179 ? 12.397 -3.856 -18.284 1.00 97.94 179 SER A C 1
ATOM 1405 O O . SER A 1 179 ? 11.394 -4.098 -17.619 1.00 97.94 179 SER A O 1
ATOM 1407 N N . LYS A 1 180 ? 12.409 -3.997 -19.618 1.00 97.81 180 LYS A N 1
ATOM 1408 C CA . LYS A 1 180 ? 11.227 -4.425 -20.384 1.00 97.81 180 LYS A CA 1
ATOM 1409 C C . LYS A 1 180 ? 10.767 -5.830 -20.021 1.00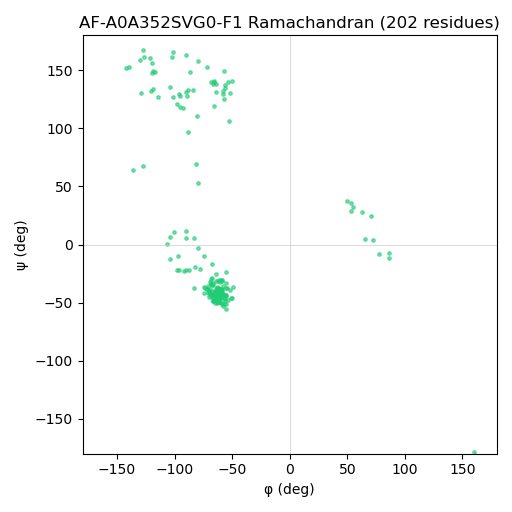 97.81 180 LYS A C 1
ATOM 1411 O O . LYS A 1 180 ? 9.570 -6.059 -19.900 1.00 97.81 180 LYS A O 1
ATOM 1416 N N . VAL A 1 181 ? 11.701 -6.763 -19.829 1.00 97.88 181 VAL A N 1
ATOM 1417 C CA . VAL A 1 181 ? 11.366 -8.130 -19.402 1.00 97.88 181 VAL A CA 1
ATOM 1418 C C . VAL A 1 181 ? 10.640 -8.105 -18.057 1.00 97.88 181 VAL A C 1
ATOM 1420 O O . VAL A 1 181 ? 9.608 -8.752 -17.916 1.00 97.88 181 VAL A O 1
ATOM 1423 N N . GLN A 1 182 ? 11.134 -7.335 -17.084 1.00 98.44 182 GLN A N 1
ATOM 1424 C CA . GLN A 1 182 ? 10.489 -7.258 -15.772 1.00 98.44 182 GLN A CA 1
ATOM 1425 C C . GLN A 1 182 ? 9.143 -6.521 -15.820 1.00 98.44 182 GLN A C 1
ATOM 1427 O O . GLN A 1 182 ? 8.187 -6.970 -15.192 1.00 98.44 182 GLN A O 1
ATOM 1432 N N . ALA A 1 183 ? 9.039 -5.437 -16.597 1.00 97.56 183 ALA A N 1
ATOM 1433 C CA . ALA A 1 183 ? 7.781 -4.723 -16.810 1.00 97.56 183 ALA A CA 1
ATOM 1434 C C . ALA A 1 183 ? 6.710 -5.631 -17.434 1.00 97.56 183 ALA A C 1
ATOM 1436 O O . ALA A 1 183 ? 5.585 -5.669 -16.944 1.00 97.56 183 ALA A O 1
ATOM 1437 N N . PHE A 1 184 ? 7.089 -6.426 -18.440 1.00 97.19 184 PHE A N 1
ATOM 1438 C CA . PHE A 1 184 ? 6.197 -7.377 -19.100 1.00 97.19 184 PHE A CA 1
ATOM 1439 C C . PHE A 1 184 ? 5.665 -8.441 -18.134 1.00 97.19 184 PHE A C 1
ATOM 1441 O O . PHE A 1 184 ? 4.486 -8.765 -18.168 1.00 97.19 184 PHE A O 1
ATOM 1448 N N . ILE A 1 185 ? 6.505 -8.961 -17.231 1.00 97.69 185 ILE A N 1
ATOM 1449 C CA . ILE A 1 185 ? 6.054 -9.923 -16.212 1.00 97.69 185 ILE A CA 1
ATOM 1450 C C . ILE A 1 185 ? 4.971 -9.293 -15.321 1.00 97.69 185 ILE A C 1
ATOM 1452 O O . ILE A 1 185 ? 3.981 -9.940 -15.000 1.00 97.69 185 ILE A O 1
ATOM 1456 N N . ILE A 1 186 ? 5.127 -8.033 -14.917 1.00 97.81 186 ILE A N 1
ATOM 1457 C CA . ILE A 1 186 ? 4.119 -7.366 -14.082 1.00 97.81 186 ILE A CA 1
ATOM 1458 C C . ILE A 1 186 ? 2.816 -7.179 -14.871 1.00 97.81 186 ILE A C 1
ATOM 1460 O O . ILE A 1 186 ? 1.755 -7.519 -14.357 1.00 97.81 186 ILE A O 1
ATOM 1464 N N . GLU A 1 187 ? 2.904 -6.681 -16.105 1.00 95.38 187 GLU A N 1
ATOM 1465 C CA . GLU A 1 187 ? 1.757 -6.456 -16.995 1.00 95.38 187 GLU A CA 1
ATOM 1466 C C . GLU A 1 187 ? 0.978 -7.750 -17.291 1.00 95.38 187 GLU A C 1
ATOM 1468 O O . GLU A 1 187 ? -0.248 -7.744 -17.262 1.00 95.38 187 GLU A O 1
ATOM 1473 N N . GLU A 1 188 ? 1.677 -8.868 -17.500 1.00 96.19 188 GLU A N 1
ATOM 1474 C CA . GLU A 1 188 ? 1.070 -10.161 -17.835 1.00 96.19 188 GLU A CA 1
ATOM 1475 C C . GLU A 1 188 ? 0.394 -10.830 -16.627 1.00 96.19 188 GLU A C 1
ATOM 1477 O O . GLU A 1 188 ? -0.696 -11.384 -16.750 1.00 96.19 188 GLU A O 1
ATOM 1482 N N . TYR A 1 189 ? 1.019 -10.785 -15.444 1.00 97.12 189 TYR A N 1
ATOM 1483 C CA . TYR A 1 189 ? 0.552 -11.542 -14.273 1.00 97.12 189 TYR A CA 1
ATOM 1484 C C . TYR A 1 189 ? -0.325 -10.733 -13.307 1.00 97.12 189 TYR A C 1
ATOM 1486 O O . TYR A 1 189 ? -1.086 -11.315 -12.531 1.00 97.12 189 TYR A O 1
ATOM 1494 N N . TYR A 1 190 ? -0.251 -9.399 -13.303 1.00 96.62 190 TYR A N 1
ATOM 1495 C CA . TYR A 1 190 ? -1.110 -8.584 -12.436 1.00 96.62 190 TYR A CA 1
ATOM 1496 C C . TYR A 1 190 ? -2.622 -8.751 -12.715 1.00 96.62 190 TYR A C 1
ATOM 1498 O O . TYR A 1 190 ? -3.386 -8.820 -11.744 1.00 96.62 190 TYR A O 1
ATOM 1506 N N . PRO A 1 191 ? -3.087 -8.906 -13.973 1.00 96.19 191 PRO A N 1
ATOM 1507 C CA . PRO A 1 191 ? -4.491 -9.189 -14.278 1.00 96.19 191 PRO A CA 1
ATOM 1508 C C . PRO A 1 191 ? -5.062 -10.429 -13.574 1.00 96.19 191 PRO A C 1
ATOM 1510 O O . PRO A 1 191 ? -6.226 -10.406 -13.170 1.00 96.19 191 PRO A O 1
ATOM 1513 N N . ASP A 1 192 ? -4.256 -11.469 -13.334 1.00 96.44 192 ASP A N 1
ATOM 1514 C CA . ASP A 1 192 ? -4.696 -12.665 -12.600 1.00 96.44 192 ASP A CA 1
ATOM 1515 C C . ASP A 1 192 ? -5.086 -12.335 -11.151 1.00 96.44 192 ASP A C 1
ATOM 1517 O O . ASP A 1 192 ? -6.064 -12.869 -10.615 1.00 96.44 192 ASP A O 1
ATOM 1521 N N . ILE A 1 193 ? -4.363 -11.406 -10.511 1.00 95.06 193 ILE A N 1
ATOM 15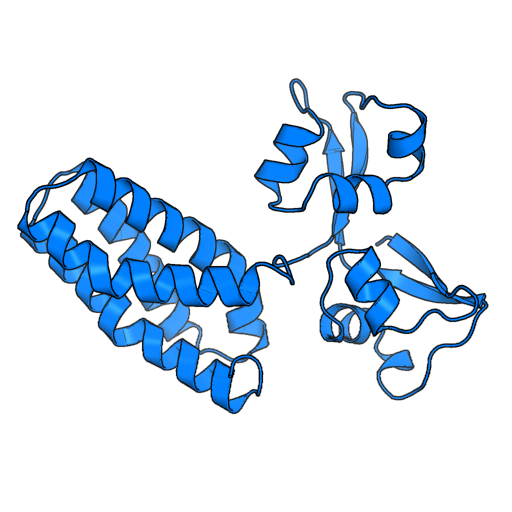22 C CA . ILE A 1 193 ? -4.735 -10.888 -9.189 1.00 95.06 193 ILE A CA 1
ATOM 1523 C C . ILE A 1 193 ? -6.080 -10.167 -9.281 1.00 95.06 193 ILE A C 1
ATOM 1525 O O . ILE A 1 193 ? -6.963 -10.423 -8.460 1.00 95.06 193 ILE A O 1
ATOM 1529 N N . LEU A 1 194 ? -6.265 -9.296 -10.277 1.00 92.38 194 LEU A N 1
ATOM 1530 C CA . LEU A 1 194 ? -7.515 -8.549 -10.456 1.00 92.38 194 LEU A CA 1
ATOM 1531 C C . LEU A 1 194 ? -8.712 -9.484 -10.629 1.00 92.38 194 LEU A C 1
ATOM 1533 O O . LEU A 1 194 ? -9.755 -9.270 -10.012 1.00 92.38 194 LEU A O 1
ATOM 1537 N N . ASP A 1 195 ? -8.561 -10.557 -11.398 1.00 92.56 195 ASP A N 1
ATOM 1538 C CA . ASP A 1 195 ? -9.615 -11.547 -11.601 1.00 92.56 195 ASP A CA 1
ATOM 1539 C C . ASP A 1 195 ? -10.009 -12.270 -10.311 1.00 92.56 195 ASP A C 1
ATOM 1541 O O . ASP A 1 195 ? -11.199 -12.478 -10.055 1.00 92.56 195 ASP A O 1
ATOM 1545 N N . ILE A 1 196 ? -9.040 -12.608 -9.458 1.00 89.81 196 ILE A N 1
ATOM 1546 C CA . ILE A 1 196 ? -9.313 -13.177 -8.130 1.00 89.81 196 ILE A CA 1
ATOM 1547 C C . ILE A 1 196 ? -10.075 -12.164 -7.266 1.00 89.81 196 ILE A C 1
ATOM 1549 O O . ILE A 1 196 ? -11.077 -12.508 -6.634 1.00 89.81 196 ILE A O 1
ATOM 1553 N N . LEU A 1 197 ? -9.656 -10.898 -7.276 1.00 85.25 197 LEU A N 1
ATOM 1554 C CA . LEU A 1 197 ? -10.320 -9.834 -6.522 1.00 85.25 197 LEU A CA 1
ATOM 1555 C C . LEU A 1 197 ? -11.759 -9.583 -7.002 1.00 85.25 197 LEU A C 1
ATOM 1557 O O . LEU A 1 197 ? -12.653 -9.428 -6.166 1.00 85.25 197 LEU A O 1
ATOM 1561 N N . ARG A 1 198 ? -12.007 -9.594 -8.320 1.00 85.06 198 ARG A N 1
ATOM 1562 C CA . ARG A 1 198 ? -13.354 -9.490 -8.916 1.00 85.06 198 ARG A CA 1
ATOM 1563 C C . ARG A 1 198 ? -14.239 -10.656 -8.484 1.00 85.06 198 ARG A C 1
ATOM 1565 O O . ARG A 1 198 ? -15.359 -10.439 -8.030 1.00 85.06 198 ARG A O 1
ATOM 1572 N N . ARG A 1 199 ? -13.727 -11.893 -8.546 1.00 81.88 199 ARG A N 1
ATOM 1573 C CA . ARG A 1 199 ? -14.452 -13.099 -8.090 1.00 81.88 199 ARG A CA 1
ATOM 1574 C C . ARG A 1 199 ? -14.836 -13.026 -6.610 1.00 81.88 199 ARG A C 1
ATOM 1576 O O . ARG A 1 199 ? -15.890 -13.529 -6.230 1.00 81.88 199 ARG A O 1
ATOM 1583 N N . ASN A 1 200 ? -14.023 -12.352 -5.800 1.00 74.81 200 ASN A N 1
ATOM 1584 C CA . ASN A 1 200 ? -14.265 -12.134 -4.374 1.00 74.81 200 ASN A CA 1
ATOM 1585 C C . ASN A 1 200 ? -15.058 -10.847 -4.063 1.00 74.81 200 ASN A C 1
ATOM 1587 O O . ASN A 1 200 ? -15.144 -10.447 -2.898 1.00 74.81 200 ASN A O 1
ATOM 1591 N N . ASN A 1 201 ? -15.643 -10.195 -5.077 1.00 72.62 201 ASN A N 1
ATOM 1592 C CA . ASN A 1 201 ? -16.409 -8.946 -4.967 1.00 72.62 201 ASN A CA 1
ATOM 1593 C C . ASN A 1 201 ? -15.639 -7.794 -4.290 1.00 72.62 201 ASN A C 1
ATOM 1595 O O . ASN A 1 201 ? -16.231 -6.981 -3.580 1.00 72.62 201 ASN A O 1
ATOM 1599 N N . GLN A 1 202 ? -14.315 -7.737 -4.462 1.00 70.00 202 GLN A N 1
ATOM 1600 C CA . GLN A 1 202 ? -13.476 -6.701 -3.848 1.00 70.00 202 GLN A CA 1
ATOM 1601 C C . GLN A 1 202 ? -13.269 -5.469 -4.730 1.00 70.00 202 GLN A C 1
ATOM 1603 O O . GLN A 1 202 ? -12.954 -4.398 -4.211 1.00 70.00 202 GLN A O 1
ATOM 1608 N N . ILE A 1 203 ? -13.426 -5.632 -6.041 1.00 69.94 203 ILE A N 1
ATOM 1609 C CA . ILE A 1 203 ? -13.335 -4.581 -7.055 1.00 69.94 203 ILE A CA 1
ATOM 1610 C C . ILE A 1 203 ? -14.440 -4.799 -8.096 1.00 69.94 203 ILE A C 1
ATOM 1612 O O . ILE A 1 203 ? -14.908 -5.929 -8.264 1.00 69.94 203 ILE A O 1
ATOM 1616 N N . THR A 1 204 ? -14.877 -3.714 -8.737 1.00 63.66 204 THR A N 1
ATOM 1617 C CA . THR A 1 204 ? -15.917 -3.693 -9.784 1.00 63.66 204 THR A CA 1
ATOM 1618 C C . THR A 1 204 ? -15.332 -3.830 -11.173 1.00 63.66 204 THR A C 1
ATOM 1620 O O . THR A 1 204 ? -14.300 -3.165 -11.412 1.00 63.66 204 THR A O 1
#

Nearest PDB structures (foldseek):
  7vd5-assembly1_q  TM=7.499E-01  e=1.534E-01  Chaetoceros neogracilis
  8iwh-assembly1_q  TM=7.512E-01  e=4.109E-01  Thalassiosira pseudonana
  6r6o-assembly1_A  TM=7.091E-01  e=3.212E-01  Candidatus Kuenenia stuttgartensis
  6jlu-assembly1_Q  TM=6.541E-01  e=8.188E-01  Chaetoceros neogracilis
  5cwn-assembly1_A  TM=4.581E-01  e=7.511E+00  synthetic construct

Mean predicted aligned error: 11.31 Å

Solvent-accessible surface area (backbone atoms only — not comparable to full-atom values): 11226 Å² total; per-residue (Å²): 112,49,79,42,67,36,48,85,90,54,44,66,58,59,50,15,59,58,59,41,34,44,54,64,55,41,31,69,56,30,67,87,48,64,84,49,88,80,52,63,72,40,75,44,45,45,58,39,49,76,46,67,39,49,86,92,65,42,69,63,58,50,19,60,76,60,59,40,57,56,70,36,47,31,63,62,30,58,69,42,63,74,68,76,63,87,54,73,69,40,77,41,52,42,60,73,38,60,38,59,85,42,51,69,52,38,53,51,45,36,52,55,35,40,71,50,37,56,60,26,49,76,67,66,37,55,70,62,30,50,53,39,49,52,48,35,46,54,40,51,61,58,42,45,67,55,41,52,75,66,64,49,57,65,68,59,54,49,53,42,54,50,26,51,52,51,23,48,55,23,51,76,68,66,35,55,69,61,24,46,55,22,42,49,50,37,50,68,53,49,56,59,54,50,52,49,36,41,76,67,70,73,52,133

Radius of gyration: 19.81 Å; Cα contacts (8 Å, |Δi|>4): 259; chains: 1; bounding box: 47×37×50 Å

pLDDT: mean 87.71, std 10.48, range [43.56, 98.56]

Secondary structure (DSSP, 8-state):
-EEEEPPTT--HHHHHHHTT--HHHHHHT-GGGTTS---TT-EEEEPEEEEEPPTT--HHHHHHHTT--HHHHHHH-HHHHHH----TT-EEEEE----TTTHHHHHHHHHHHHHHHHHHHHTT-HHHHHHHHHHHHHHHHHHHHHHHHTT--HHHHHHHHHHHHHHHHHHHTT-HHHHHHHHHHHHHHHHHHHHHHHHTTS--

Sequence (204 aa):
MLKYVIQPRDTIFSVAKKFGLKYEQILFSNPPINRHPVYAGQIINIPGFTYTVRPDDTLNKISEKFSIPLSILLSLNPRIACEGNITVGQNIFITNSPPAGNMSEQISSIEKNSESIMSDIDSENWSDAELKASQIKSDFTQLTPFFREQGVPEDLITTISNAITNLMDEISSKNVHLSKVQAFIIEEYYPDILDILRRNNQIT